Protein AF-A0A2E2Q985-F1 (afdb_monomer)

Foldseek 3Di:
DLCLLVLLQVVQCVVCVVVVVVCVVCVVLVVLLNCLSVLLSVLLCVQVVPDDDPVCCVVCVVVSVCSSCVLNVLLVVLVPPDLLVSLVVVLVVVVVVVVVVVVVVCVVPVVDDPCVCPPPVNCVVVVVVSVVVSVVSSVLSSCSNPDPGSSLSVLLVSL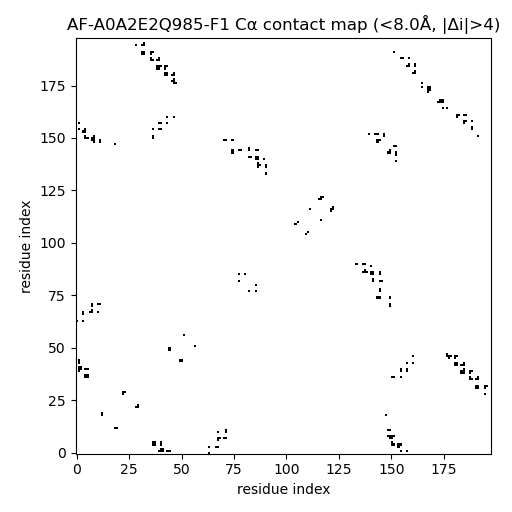VSLVVVVVCVVVVNDDPGDVVSNVSSVVSNVSNVVSVVD

Nearest PDB structures (foldseek):
  8fit-assembly2_C  TM=2.282E-01  e=4.587E+00  synthetic construct

Solvent-accessible surface area (backbone atoms only — not comparable to full-atom values): 10587 Å² total; per-residue (Å²): 112,45,67,38,28,60,52,26,44,62,68,40,45,87,80,37,62,66,61,47,51,52,39,67,75,37,54,69,51,39,50,50,44,52,51,21,48,52,41,20,21,51,18,45,29,59,37,67,66,58,76,90,42,72,64,56,47,74,76,38,45,66,60,45,50,51,49,29,50,48,48,48,52,53,42,59,75,35,66,97,48,60,41,65,62,47,16,66,58,46,51,60,53,53,50,51,51,50,51,50,55,50,49,56,48,40,74,76,63,53,87,64,60,67,69,60,64,72,25,70,66,42,48,52,53,49,49,54,54,46,54,54,47,50,54,51,50,35,53,50,44,27,45,29,54,71,37,95,51,52,20,57,50,54,44,48,55,52,46,55,59,42,54,50,53,52,50,36,54,74,74,67,49,92,70,96,63,47,63,68,26,38,52,39,27,51,50,19,43,53,50,39,55,52,57,73,73,111

Secondary structure (DSSP, 8-state):
-TTHHHHHHHHHGGG-HHHHHHHHH-HHHHHHHHHHHHHHHHHHHHHTT----HHHHHHHHHHHHHHHHHHHHHHHHTTTS-HHHHHHHHHHHHHHHHHHHHHHHHHHH--S-HHHHT-HHHHHHHHHHHHHHHHHHHHHHHHHHHSSSHHHHHHHHTHHHHHHHHHHHHTT------HHHHHHHHHHHHHHHHHTT-

Structure (mmCIF, N/CA/C/O backbone):
data_AF-A0A2E2Q985-F1
#
_entry.id   AF-A0A2E2Q985-F1
#
loop_
_atom_site.group_PDB
_atom_site.id
_atom_site.type_symbol
_atom_site.label_atom_id
_atom_site.label_alt_id
_atom_site.label_comp_id
_atom_site.label_asym_id
_atom_site.label_entity_id
_atom_site.label_seq_id
_atom_site.pdbx_PDB_ins_code
_atom_site.Cartn_x
_atom_site.Cartn_y
_atom_site.Cartn_z
_atom_site.occupancy
_atom_site.B_iso_or_equiv
_atom_site.auth_seq_id
_atom_site.auth_comp_id
_atom_site.auth_asym_id
_atom_site.auth_atom_id
_atom_site.pdbx_PDB_model_num
ATOM 1 N N . LEU A 1 1 ? -2.743 -8.946 2.252 1.00 72.69 1 LEU A N 1
ATOM 2 C CA . LEU A 1 1 ? -2.171 -10.301 2.435 1.00 72.69 1 LEU A CA 1
ATOM 3 C C . LEU A 1 1 ? -0.726 -10.268 1.968 1.00 72.69 1 LEU A C 1
ATOM 5 O O . LEU A 1 1 ? -0.505 -9.664 0.928 1.00 72.69 1 LEU A O 1
ATOM 9 N N . PRO A 1 2 ? 0.236 -10.851 2.700 1.00 77.25 2 PRO A N 1
ATOM 10 C CA . PRO A 1 2 ? 1.647 -10.769 2.318 1.00 77.25 2 PRO A CA 1
ATOM 11 C C . PRO A 1 2 ? 1.940 -11.270 0.897 1.00 77.25 2 PRO A C 1
ATOM 13 O O . PRO A 1 2 ? 2.713 -10.653 0.174 1.00 77.25 2 PRO A O 1
ATOM 16 N N . LEU A 1 3 ? 1.228 -12.308 0.444 1.00 77.06 3 LEU A N 1
ATOM 17 C CA . LEU A 1 3 ? 1.342 -12.821 -0.927 1.00 77.06 3 LEU A CA 1
ATOM 18 C C . LEU A 1 3 ? 0.917 -11.832 -2.021 1.00 77.06 3 LEU A C 1
ATOM 20 O O . LEU A 1 3 ? 1.378 -11.964 -3.152 1.00 77.06 3 LEU A O 1
ATOM 24 N N . ASN A 1 4 ? 0.078 -10.833 -1.717 1.00 82.88 4 ASN A N 1
ATOM 25 C CA . ASN A 1 4 ? -0.361 -9.867 -2.730 1.00 82.88 4 ASN A CA 1
ATOM 26 C C . ASN A 1 4 ? 0.823 -9.110 -3.330 1.00 82.88 4 ASN A C 1
ATOM 28 O O . ASN A 1 4 ? 0.757 -8.754 -4.495 1.00 82.88 4 ASN A O 1
ATOM 32 N N . VAL A 1 5 ? 1.904 -8.897 -2.570 1.00 86.56 5 VAL A N 1
ATOM 33 C CA . VAL A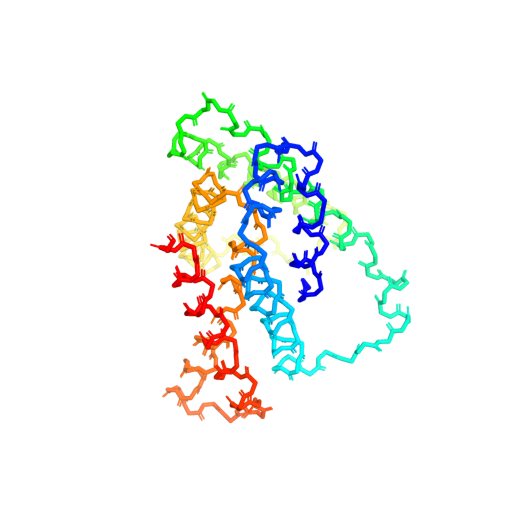 1 5 ? 3.106 -8.202 -3.054 1.00 86.56 5 VAL A CA 1
ATOM 34 C C . VAL A 1 5 ? 3.666 -8.885 -4.304 1.00 86.56 5 VAL A C 1
ATOM 36 O O . VAL A 1 5 ? 3.946 -8.219 -5.296 1.00 86.56 5 VAL A O 1
ATOM 39 N N . ILE A 1 6 ? 3.765 -10.217 -4.283 1.00 87.56 6 ILE A N 1
ATOM 40 C CA . ILE A 1 6 ? 4.304 -11.010 -5.396 1.00 87.56 6 ILE A CA 1
ATOM 41 C C . ILE A 1 6 ? 3.351 -10.952 -6.592 1.00 87.56 6 ILE A C 1
ATOM 43 O O . ILE A 1 6 ? 3.773 -10.703 -7.718 1.00 87.56 6 ILE A O 1
ATOM 47 N N . PHE A 1 7 ? 2.052 -11.134 -6.350 1.00 89.62 7 PHE A N 1
ATOM 48 C CA . PHE A 1 7 ? 1.060 -11.107 -7.422 1.00 89.62 7 PHE A CA 1
ATOM 49 C C . PHE A 1 7 ? 0.931 -9.726 -8.071 1.00 89.62 7 PHE A C 1
ATOM 51 O O . PHE A 1 7 ? 0.811 -9.652 -9.287 1.00 89.62 7 PHE A O 1
ATOM 58 N N . ILE A 1 8 ? 1.011 -8.641 -7.295 1.00 90.75 8 ILE A N 1
ATOM 59 C CA . ILE A 1 8 ? 1.033 -7.268 -7.820 1.00 90.75 8 ILE A CA 1
ATOM 60 C C . ILE A 1 8 ? 2.274 -7.058 -8.688 1.00 90.75 8 ILE A C 1
ATOM 62 O O . ILE A 1 8 ? 2.155 -6.492 -9.771 1.00 90.75 8 ILE A O 1
ATOM 66 N N . PHE A 1 9 ? 3.441 -7.537 -8.240 1.00 91.62 9 PHE A N 1
ATOM 67 C CA . PHE A 1 9 ? 4.693 -7.375 -8.979 1.00 91.62 9 PHE A CA 1
ATOM 68 C C . PHE A 1 9 ? 4.585 -7.988 -10.373 1.00 91.62 9 PHE A C 1
ATOM 70 O O . PHE A 1 9 ? 4.827 -7.296 -11.358 1.00 91.62 9 PHE A O 1
ATOM 77 N N . VAL A 1 10 ? 4.155 -9.252 -10.445 1.00 91.75 10 VAL A N 1
ATOM 78 C CA . VAL A 1 10 ? 3.998 -9.991 -11.705 1.00 91.75 10 VAL A CA 1
ATOM 79 C C . VAL A 1 10 ? 2.876 -9.405 -12.562 1.00 91.75 10 VAL A C 1
ATOM 81 O O . VAL A 1 10 ? 3.052 -9.250 -13.767 1.00 91.75 10 VAL A O 1
ATOM 84 N N . ALA A 1 11 ? 1.739 -9.043 -11.961 1.00 92.00 11 ALA A N 1
ATOM 85 C CA . ALA A 1 11 ? 0.597 -8.493 -12.689 1.00 92.00 11 ALA A CA 1
ATOM 86 C C . ALA A 1 11 ? 0.882 -7.121 -13.318 1.00 92.00 11 ALA A C 1
ATOM 88 O O . ALA A 1 11 ? 0.205 -6.753 -14.273 1.00 92.00 11 ALA A O 1
ATOM 89 N N . TRP A 1 12 ? 1.862 -6.369 -12.805 1.00 93.75 12 TRP A N 1
ATOM 90 C CA . TRP A 1 12 ? 2.261 -5.082 -13.373 1.00 93.75 12 TRP A CA 1
ATOM 91 C C . TRP A 1 12 ? 3.150 -5.210 -14.618 1.00 93.75 12 TRP A C 1
ATOM 93 O O . TRP A 1 12 ? 3.042 -4.378 -15.513 1.00 93.75 12 TRP A O 1
ATOM 103 N N . LEU A 1 13 ? 3.984 -6.254 -14.717 1.00 91.31 13 LEU A N 1
ATOM 104 C CA . LEU A 1 13 ? 4.987 -6.390 -15.788 1.00 91.31 13 LEU A CA 1
ATOM 105 C C . LEU A 1 13 ? 4.429 -6.238 -17.219 1.00 91.31 13 LEU A C 1
ATOM 107 O O . LEU A 1 13 ? 5.068 -5.561 -18.019 1.00 91.31 13 LEU A O 1
ATOM 111 N N . PRO A 1 14 ? 3.243 -6.778 -17.575 1.00 91.56 14 PRO A N 1
ATOM 112 C CA . PRO A 1 14 ? 2.691 -6.603 -18.921 1.00 91.56 14 PRO A CA 1
ATOM 113 C C . PRO A 1 14 ? 2.309 -5.155 -19.270 1.00 91.56 14 PRO A C 1
ATOM 115 O O . PRO A 1 14 ? 2.105 -4.846 -20.441 1.00 91.56 14 PRO A O 1
ATOM 118 N N . PHE A 1 15 ? 2.161 -4.277 -18.273 1.00 89.56 15 PHE A N 1
ATOM 119 C CA . PHE A 1 15 ? 1.708 -2.896 -18.460 1.00 89.56 15 PHE A CA 1
ATOM 120 C C . PHE A 1 15 ? 2.846 -1.883 -18.614 1.00 89.56 15 PHE A C 1
ATOM 122 O O . PHE A 1 15 ? 2.551 -0.736 -18.964 1.00 89.56 15 PHE A O 1
ATOM 129 N N . ASP A 1 16 ? 4.092 -2.300 -18.371 1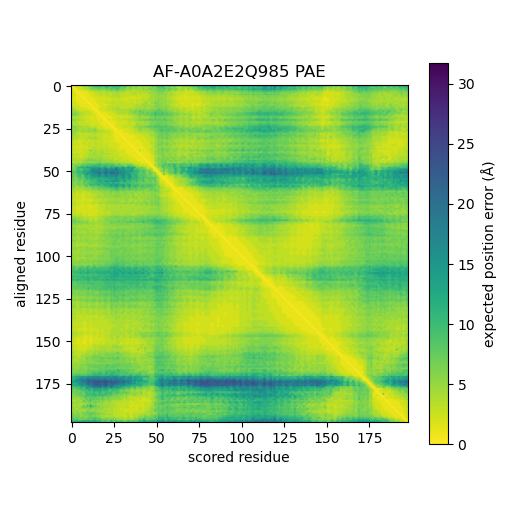.00 89.75 16 ASP A N 1
ATOM 130 C CA . ASP A 1 16 ? 5.299 -1.473 -18.460 1.00 89.75 16 ASP A CA 1
ATOM 131 C C . ASP A 1 16 ? 6.462 -2.265 -19.103 1.00 89.75 16 ASP A C 1
ATOM 133 O O . ASP A 1 16 ? 7.309 -2.834 -18.407 1.00 89.75 16 ASP A O 1
ATOM 137 N N . PRO A 1 17 ? 6.484 -2.371 -20.447 1.00 88.75 17 PRO A N 1
ATOM 138 C CA . PRO A 1 17 ? 7.515 -3.120 -21.168 1.00 88.75 17 PRO A CA 1
ATOM 139 C C . PRO A 1 17 ? 8.926 -2.550 -20.991 1.00 88.75 17 PRO A C 1
ATOM 141 O O . PRO A 1 17 ? 9.895 -3.311 -21.014 1.00 88.75 17 PRO A O 1
ATOM 144 N N . ASP A 1 18 ? 9.048 -1.238 -20.783 1.00 89.62 18 ASP A N 1
ATOM 145 C CA . ASP A 1 18 ? 10.336 -0.574 -20.575 1.00 89.62 18 ASP A CA 1
ATOM 146 C C . ASP A 1 18 ? 10.950 -1.008 -19.240 1.00 89.62 18 ASP A C 1
ATOM 148 O O . ASP A 1 18 ? 12.133 -1.358 -19.176 1.00 89.62 18 ASP A O 1
ATOM 152 N N . LEU A 1 19 ? 10.128 -1.106 -18.188 1.00 88.38 19 LEU A N 1
ATOM 153 C CA . LEU A 1 19 ? 10.538 -1.661 -16.898 1.00 88.38 19 LEU A CA 1
ATOM 154 C C . LEU A 1 19 ? 10.968 -3.132 -17.011 1.00 88.38 19 LEU A C 1
ATOM 156 O O . LEU A 1 19 ? 11.949 -3.541 -16.389 1.00 88.38 19 LEU A O 1
ATOM 160 N N . VAL A 1 20 ? 10.286 -3.932 -17.837 1.00 90.50 20 VAL A N 1
ATOM 161 C CA . VAL A 1 20 ? 10.714 -5.314 -18.121 1.00 90.50 20 VAL A CA 1
ATOM 162 C C . VAL A 1 20 ? 12.080 -5.327 -18.808 1.00 90.50 20 VAL A C 1
ATOM 164 O O . VAL A 1 20 ? 12.952 -6.101 -18.412 1.00 90.50 20 VAL A O 1
ATOM 167 N N . GLY A 1 21 ? 12.300 -4.448 -19.788 1.00 89.19 21 GLY A N 1
ATOM 168 C CA . GLY A 1 21 ? 13.599 -4.274 -20.439 1.00 89.19 21 GLY A CA 1
ATOM 169 C C . GLY A 1 21 ? 14.708 -3.918 -19.445 1.00 89.19 21 GLY A C 1
ATOM 170 O O . GLY A 1 21 ? 15.780 -4.524 -19.478 1.00 89.19 21 GLY A O 1
ATOM 171 N N . HIS A 1 22 ? 14.430 -3.010 -18.504 1.00 88.88 22 HIS A N 1
ATOM 172 C CA . HIS A 1 22 ? 15.352 -2.662 -17.421 1.00 88.88 22 HIS A CA 1
ATOM 173 C C . HIS A 1 22 ? 15.659 -3.866 -16.519 1.00 88.88 22 HIS A C 1
ATOM 175 O O . HIS A 1 22 ? 16.816 -4.104 -16.154 1.00 88.88 22 HIS A O 1
ATOM 181 N N . TYR A 1 23 ? 14.648 -4.648 -16.150 1.00 91.12 23 TYR A N 1
ATOM 182 C CA . TYR A 1 23 ? 14.863 -5.815 -15.303 1.00 91.12 23 TYR A CA 1
ATOM 183 C C . TYR A 1 23 ? 15.691 -6.904 -15.990 1.00 91.12 23 TYR A C 1
ATOM 185 O O . TYR A 1 23 ? 16.486 -7.581 -15.331 1.00 91.12 23 TYR A O 1
ATOM 193 N N . LEU A 1 24 ? 15.527 -7.067 -17.302 1.00 90.88 24 LEU A N 1
ATOM 194 C CA . LEU A 1 24 ? 16.298 -8.025 -18.091 1.00 90.88 24 LEU A CA 1
ATOM 195 C C . LEU A 1 24 ? 17.744 -7.567 -18.307 1.00 90.88 24 LEU A C 1
ATOM 197 O O . LEU A 1 24 ? 18.645 -8.403 -18.317 1.00 90.88 24 LEU A O 1
ATOM 201 N N . SER A 1 25 ? 17.983 -6.260 -18.444 1.00 93.00 25 SER A N 1
ATOM 202 C CA . SER A 1 25 ? 19.332 -5.707 -18.607 1.00 93.00 25 SER A CA 1
ATOM 203 C C . SER A 1 25 ? 20.136 -5.673 -17.304 1.00 93.00 25 SER A C 1
ATOM 205 O O . SER A 1 25 ? 21.362 -5.760 -17.345 1.00 93.00 25 SER A O 1
ATOM 207 N N . ASN A 1 26 ? 19.464 -5.626 -16.147 1.00 90.75 26 ASN A N 1
ATOM 208 C CA . ASN A 1 26 ? 20.087 -5.602 -14.819 1.00 90.75 26 ASN A CA 1
ATOM 209 C C . ASN A 1 26 ? 19.667 -6.814 -13.962 1.00 90.75 26 ASN A C 1
ATOM 211 O O . ASN A 1 26 ? 19.012 -6.663 -12.926 1.00 90.75 26 ASN A O 1
ATOM 215 N N . PRO A 1 27 ? 20.057 -8.046 -14.341 1.00 89.62 27 PRO A N 1
ATOM 216 C CA . PRO A 1 27 ? 19.552 -9.268 -13.713 1.00 89.62 27 PRO A CA 1
ATOM 217 C C . PRO A 1 27 ? 19.908 -9.384 -12.223 1.00 89.62 27 PRO A C 1
ATOM 219 O O . PRO A 1 27 ? 19.141 -9.956 -11.443 1.00 89.62 27 PRO A O 1
ATOM 222 N N . TRP A 1 28 ? 21.044 -8.822 -11.798 1.00 89.94 28 TRP A N 1
ATOM 223 C CA . TRP A 1 28 ? 21.464 -8.828 -10.394 1.00 89.94 28 TRP A CA 1
ATOM 224 C C . TRP A 1 28 ? 20.525 -7.979 -9.519 1.00 89.94 28 TRP A C 1
ATOM 226 O O . TRP A 1 28 ? 20.100 -8.425 -8.451 1.00 89.94 28 TRP A O 1
ATOM 236 N N . GLN A 1 29 ? 20.142 -6.796 -10.006 1.00 87.50 29 GLN A N 1
ATOM 237 C CA . GLN A 1 29 ? 19.247 -5.863 -9.326 1.00 87.50 29 GLN A CA 1
ATOM 238 C C . GLN A 1 29 ? 17.839 -6.451 -9.250 1.00 87.50 29 GLN A C 1
ATOM 240 O O . GLN A 1 29 ? 17.238 -6.492 -8.178 1.00 87.50 29 GLN A O 1
ATOM 245 N N . THR A 1 30 ? 17.357 -7.013 -10.360 1.00 88.69 30 THR A N 1
ATOM 246 C CA . THR A 1 30 ? 16.067 -7.711 -10.441 1.00 88.69 30 THR A CA 1
ATOM 247 C C . THR A 1 30 ? 15.992 -8.871 -9.460 1.00 88.69 30 THR A C 1
ATOM 249 O O . THR A 1 30 ? 15.014 -8.998 -8.722 1.00 88.69 30 THR A O 1
ATOM 252 N N . THR A 1 31 ? 17.039 -9.697 -9.393 1.00 90.31 31 THR A N 1
ATOM 253 C CA . THR A 1 31 ? 17.104 -10.810 -8.437 1.00 90.31 31 THR A CA 1
ATOM 254 C C . THR A 1 31 ? 17.043 -10.287 -7.003 1.00 90.31 31 THR A C 1
ATOM 256 O O . THR A 1 31 ? 16.278 -10.807 -6.190 1.00 90.31 31 THR A O 1
ATOM 259 N N . GLY A 1 32 ? 17.775 -9.210 -6.702 1.00 89.94 32 GLY A N 1
ATOM 260 C CA . GLY A 1 32 ? 17.703 -8.523 -5.414 1.00 89.94 32 GLY A CA 1
ATOM 261 C C . GLY A 1 32 ? 16.291 -8.038 -5.075 1.00 89.94 32 GLY A C 1
ATOM 262 O O . GLY A 1 32 ? 15.812 -8.280 -3.967 1.00 89.94 32 GLY A O 1
ATOM 263 N N . ILE A 1 33 ? 15.601 -7.396 -6.023 1.00 89.75 33 ILE A N 1
ATOM 264 C CA . ILE A 1 33 ? 14.238 -6.875 -5.844 1.00 89.75 33 ILE A CA 1
ATOM 265 C C . ILE A 1 33 ? 13.267 -8.022 -5.571 1.00 89.75 33 ILE A C 1
ATOM 267 O O . ILE A 1 33 ? 12.508 -7.970 -4.604 1.00 89.75 33 ILE A O 1
ATOM 271 N N . VAL A 1 34 ? 13.313 -9.092 -6.367 1.00 90.38 34 VAL A N 1
ATOM 272 C CA . VAL A 1 34 ? 12.448 -10.264 -6.179 1.00 90.38 34 VAL A CA 1
ATOM 273 C C . VAL A 1 34 ? 12.708 -10.920 -4.820 1.00 90.38 34 VAL A C 1
ATOM 275 O O . VAL A 1 34 ? 11.754 -11.233 -4.104 1.00 90.38 34 VAL A O 1
ATOM 278 N N . MET A 1 35 ? 13.972 -11.073 -4.411 1.00 90.31 35 MET A N 1
ATOM 279 C CA . MET A 1 35 ? 14.328 -11.584 -3.080 1.00 90.31 35 MET A CA 1
ATOM 280 C C . MET A 1 35 ? 13.835 -10.671 -1.951 1.00 90.31 35 MET A C 1
ATOM 282 O O . MET A 1 35 ? 13.307 -11.163 -0.957 1.00 90.31 35 MET A O 1
ATOM 286 N N . ALA A 1 36 ? 13.945 -9.350 -2.097 1.00 90.19 36 ALA A N 1
ATOM 287 C CA . ALA A 1 36 ? 13.445 -8.398 -1.110 1.00 90.19 36 ALA A CA 1
ATOM 288 C C . ALA A 1 36 ? 11.910 -8.440 -1.000 1.00 90.19 36 ALA A C 1
ATOM 290 O O . ALA A 1 36 ? 11.369 -8.459 0.104 1.00 90.19 36 ALA A O 1
ATOM 291 N N . LEU A 1 37 ? 11.187 -8.517 -2.121 1.00 88.81 37 LEU A N 1
ATOM 292 C CA . LEU A 1 37 ? 9.721 -8.592 -2.133 1.00 88.81 37 LEU A CA 1
ATOM 293 C C . LEU A 1 37 ? 9.207 -9.908 -1.537 1.00 88.81 37 LEU A C 1
ATOM 295 O O . LEU A 1 37 ? 8.308 -9.904 -0.693 1.00 88.81 37 LEU A O 1
ATOM 299 N N . THR A 1 38 ? 9.792 -11.035 -1.944 1.00 88.31 38 THR A N 1
ATOM 300 C CA . THR A 1 38 ? 9.453 -12.362 -1.406 1.00 88.31 38 THR A CA 1
ATOM 301 C C . THR A 1 38 ? 9.837 -12.487 0.065 1.00 88.31 38 THR A C 1
ATOM 303 O O . THR A 1 38 ? 9.033 -12.961 0.867 1.00 88.31 38 THR A O 1
ATOM 306 N N . GLY A 1 39 ? 11.009 -11.980 0.450 1.00 86.94 39 GLY A N 1
ATOM 307 C CA . GLY A 1 39 ? 11.465 -11.911 1.834 1.00 86.94 39 GLY A CA 1
ATOM 308 C C . GLY A 1 39 ? 10.560 -11.044 2.711 1.00 86.94 39 GLY A C 1
ATOM 309 O O . GLY A 1 39 ? 10.227 -11.448 3.829 1.00 86.94 39 GLY A O 1
ATOM 310 N N . ALA A 1 40 ? 10.086 -9.901 2.201 1.00 85.94 40 ALA A N 1
ATOM 311 C CA . ALA A 1 40 ? 9.120 -9.046 2.890 1.00 85.94 40 ALA A CA 1
ATOM 312 C C . ALA A 1 40 ? 7.777 -9.763 3.079 1.00 85.94 40 ALA A C 1
ATOM 314 O O . ALA A 1 40 ? 7.229 -9.756 4.182 1.00 85.94 40 ALA A O 1
ATOM 315 N N . ALA A 1 41 ? 7.271 -10.425 2.034 1.00 85.00 41 ALA A N 1
ATOM 316 C CA . ALA A 1 41 ? 6.037 -11.204 2.092 1.00 85.00 41 ALA A CA 1
ATOM 317 C C . ALA A 1 41 ? 6.142 -12.367 3.095 1.00 85.00 41 ALA A C 1
ATOM 319 O O . ALA A 1 41 ? 5.270 -12.539 3.949 1.00 85.00 41 ALA A O 1
ATOM 320 N N . PHE A 1 42 ? 7.230 -13.136 3.044 1.00 86.38 42 PHE A N 1
ATOM 321 C CA . PHE A 1 42 ? 7.477 -14.245 3.962 1.00 86.38 42 PHE A CA 1
ATOM 322 C C . PHE A 1 42 ? 7.599 -13.761 5.409 1.00 86.38 42 PHE A C 1
ATOM 324 O O . PHE A 1 42 ? 6.887 -14.239 6.293 1.00 86.38 42 PHE A O 1
ATOM 331 N N . SER A 1 43 ? 8.439 -12.753 5.650 1.00 84.19 43 SER A N 1
ATOM 332 C CA . SER A 1 43 ? 8.647 -12.183 6.983 1.00 84.19 43 SER A CA 1
ATOM 333 C C . SER A 1 43 ? 7.348 -11.616 7.554 1.00 84.19 43 SER A C 1
ATOM 335 O O . SER A 1 43 ? 7.030 -11.856 8.717 1.00 84.19 43 SER A O 1
ATOM 337 N N . ALA A 1 44 ? 6.540 -10.934 6.738 1.00 81.44 44 ALA A N 1
ATOM 338 C CA . ALA A 1 44 ? 5.239 -10.423 7.157 1.00 81.44 44 ALA A CA 1
ATOM 339 C C . ALA A 1 44 ? 4.232 -11.543 7.470 1.00 81.44 44 ALA A C 1
ATOM 341 O O . ALA A 1 44 ? 3.428 -11.391 8.392 1.00 81.44 44 ALA A O 1
ATOM 342 N N . ALA A 1 45 ? 4.266 -12.665 6.745 1.00 81.44 45 ALA A N 1
ATOM 343 C CA . ALA A 1 45 ? 3.420 -13.822 7.033 1.00 81.44 45 ALA A CA 1
ATOM 344 C C . ALA A 1 45 ? 3.804 -14.502 8.356 1.00 81.44 45 ALA A C 1
ATOM 346 O O . ALA A 1 45 ? 2.931 -14.759 9.186 1.00 81.44 45 ALA A O 1
ATOM 347 N N . VAL A 1 46 ? 5.104 -14.709 8.593 1.00 82.50 46 VAL A N 1
ATOM 348 C CA . VAL A 1 46 ? 5.623 -15.278 9.848 1.00 82.50 46 VAL A CA 1
ATOM 349 C C . VAL A 1 46 ? 5.338 -14.352 11.031 1.00 82.50 46 VAL A C 1
ATOM 351 O O . VAL A 1 46 ? 4.934 -14.818 12.096 1.00 82.50 46 VAL A O 1
ATOM 354 N N . LEU A 1 47 ? 5.499 -13.037 10.850 1.00 73.12 47 LEU A N 1
ATOM 355 C CA . LEU A 1 47 ? 5.231 -12.036 11.885 1.00 73.12 47 LEU A CA 1
ATOM 356 C C . LEU A 1 47 ? 3.781 -12.093 12.371 1.00 73.12 47 LEU A C 1
ATOM 358 O O . LEU A 1 47 ? 3.526 -12.035 13.571 1.00 73.12 47 LEU A O 1
ATOM 362 N N . LYS A 1 48 ? 2.843 -12.240 11.431 1.00 68.00 48 LYS A N 1
ATOM 363 C CA . LYS A 1 48 ? 1.403 -12.303 11.702 1.00 68.00 48 LYS A CA 1
ATOM 364 C C . LYS A 1 48 ? 0.910 -13.703 12.066 1.00 68.00 48 LYS A C 1
ATOM 366 O O . LYS A 1 48 ? -0.290 -13.864 12.265 1.00 68.00 48 LYS A O 1
ATOM 371 N N . LYS A 1 49 ? 1.808 -14.698 12.135 1.00 70.62 49 LYS A N 1
ATOM 372 C CA . LYS A 1 49 ? 1.471 -16.120 12.322 1.00 70.62 49 LYS A CA 1
ATOM 373 C C . LYS A 1 49 ? 0.362 -16.569 11.363 1.00 70.62 49 LYS A C 1
ATOM 375 O O . LYS A 1 49 ? -0.544 -17.301 11.744 1.00 70.62 49 LYS A O 1
ATOM 380 N N . CYS A 1 50 ? 0.399 -16.078 10.124 1.00 65.75 50 CYS A N 1
ATOM 381 C CA . CYS A 1 50 ? -0.570 -16.486 9.120 1.00 65.75 50 CYS A CA 1
ATOM 382 C C . CYS A 1 50 ? -0.261 -17.927 8.713 1.00 65.75 50 CYS A C 1
ATOM 384 O O . CYS A 1 50 ? 0.742 -18.175 8.045 1.00 65.75 50 CYS A O 1
ATOM 386 N N . GLU A 1 51 ? -1.118 -18.867 9.104 1.00 61.12 51 GLU A N 1
ATOM 387 C CA . GLU A 1 51 ? -1.055 -20.227 8.583 1.00 61.12 51 GLU A CA 1
ATOM 388 C C . GLU A 1 51 ? -1.478 -20.213 7.112 1.00 61.12 51 GLU A C 1
ATOM 390 O O . GLU A 1 51 ? -2.601 -19.840 6.760 1.00 61.12 51 GLU A O 1
ATOM 395 N N . PHE A 1 52 ? -0.554 -20.591 6.231 1.00 64.25 52 PHE A N 1
ATOM 396 C CA . PHE A 1 52 ? -0.865 -20.813 4.827 1.00 64.25 52 PHE A CA 1
ATOM 397 C C . PHE A 1 52 ? -1.587 -22.150 4.687 1.00 64.25 52 PHE A C 1
ATOM 399 O O . PHE A 1 52 ? -0.965 -23.190 4.500 1.00 64.25 52 PHE A O 1
ATOM 406 N N . SER A 1 53 ? -2.914 -22.108 4.786 1.00 72.94 53 SER A N 1
ATOM 407 C CA . SER A 1 53 ? -3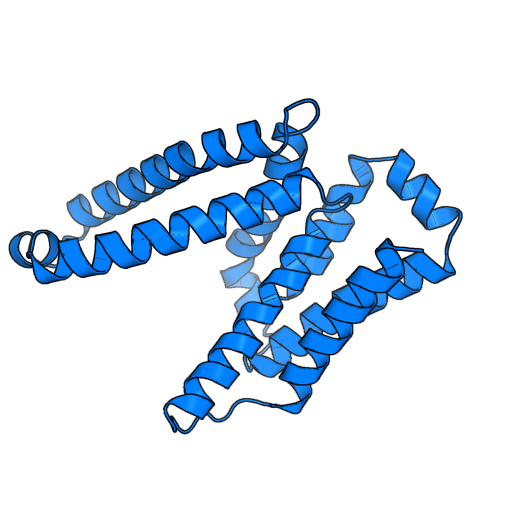.779 -23.227 4.419 1.00 72.94 53 SER A CA 1
ATOM 408 C C . SER A 1 53 ? -4.368 -23.011 3.025 1.00 72.94 53 SER A C 1
ATOM 410 O O . SER A 1 53 ? -4.743 -21.892 2.656 1.00 72.94 53 SER A O 1
ATOM 412 N N . TRP A 1 54 ? -4.502 -24.094 2.259 1.00 75.19 54 TRP A N 1
ATOM 413 C CA . TRP A 1 54 ? -5.238 -24.097 0.992 1.00 75.19 54 TRP A CA 1
ATOM 414 C C . TRP A 1 54 ? -6.692 -23.649 1.162 1.00 75.19 54 TRP A C 1
ATOM 416 O O . TRP A 1 54 ? -7.234 -22.986 0.277 1.00 75.19 54 TRP A O 1
ATOM 426 N N . ASP A 1 55 ? -7.292 -23.904 2.325 1.00 75.25 55 ASP A N 1
ATOM 427 C CA . ASP A 1 55 ? -8.632 -23.417 2.642 1.00 75.25 55 ASP A CA 1
ATOM 428 C C . ASP A 1 55 ? -8.654 -21.893 2.778 1.00 75.25 55 ASP A C 1
ATOM 430 O O . ASP A 1 55 ? -9.537 -21.230 2.236 1.00 75.25 55 ASP A O 1
ATOM 434 N N . ALA A 1 56 ? -7.638 -21.300 3.412 1.00 68.69 56 ALA A N 1
ATOM 435 C CA . ALA A 1 56 ? -7.531 -19.847 3.530 1.00 68.69 56 ALA A CA 1
ATOM 436 C C . ALA A 1 56 ? -7.407 -19.169 2.154 1.00 68.69 56 ALA A C 1
ATOM 438 O O . ALA A 1 56 ? -7.979 -18.100 1.938 1.00 68.69 56 ALA A O 1
ATOM 439 N N . ILE A 1 57 ? -6.723 -19.804 1.196 1.00 72.69 57 ILE A N 1
ATOM 440 C CA . ILE A 1 57 ? -6.669 -19.333 -0.196 1.00 72.69 57 ILE A CA 1
ATOM 441 C C . ILE A 1 57 ? -8.037 -19.507 -0.868 1.00 72.69 57 ILE A C 1
ATOM 443 O O . ILE A 1 57 ? -8.536 -18.562 -1.473 1.00 72.69 57 ILE A O 1
ATOM 447 N N . LYS A 1 58 ? -8.694 -20.662 -0.715 1.00 78.31 58 LYS A N 1
ATOM 448 C CA . LYS A 1 58 ? -10.019 -20.937 -1.298 1.00 78.31 58 LYS A CA 1
ATOM 449 C C . LYS A 1 58 ? -11.111 -19.982 -0.805 1.00 78.31 58 LYS A C 1
ATOM 451 O O . LYS A 1 58 ? -12.012 -19.655 -1.571 1.00 78.31 58 LYS A O 1
ATOM 456 N N . TYR A 1 59 ? -11.033 -19.504 0.434 1.00 76.38 59 TYR A N 1
ATOM 457 C CA . TYR A 1 59 ? -11.974 -18.512 0.967 1.00 76.38 59 TYR A CA 1
ATOM 458 C C . TYR A 1 59 ? -11.499 -17.061 0.781 1.00 76.38 59 TYR A C 1
ATOM 460 O O . TYR A 1 59 ? -12.315 -16.143 0.760 1.00 76.38 59 TYR A O 1
ATOM 468 N N . GLY A 1 60 ? -10.192 -16.839 0.620 1.00 77.25 60 GLY A N 1
ATOM 469 C CA . GLY A 1 60 ? -9.574 -15.514 0.532 1.00 77.25 60 GLY A CA 1
ATOM 470 C C . GLY A 1 60 ? -9.190 -15.050 -0.876 1.00 77.25 60 GLY A C 1
ATOM 471 O O . GLY A 1 60 ? -8.780 -13.897 -1.027 1.00 77.25 60 GLY A O 1
ATOM 472 N N . TRP A 1 61 ? -9.306 -15.895 -1.909 1.00 82.50 61 TRP A N 1
ATOM 473 C CA . TRP A 1 61 ? -8.812 -15.584 -3.259 1.00 82.50 61 TRP A CA 1
ATOM 474 C C . TRP A 1 61 ? -9.443 -14.318 -3.841 1.00 82.50 61 TRP A C 1
ATOM 476 O O . TRP A 1 61 ? -8.741 -13.537 -4.475 1.00 82.50 61 TRP A O 1
ATOM 486 N N . PHE A 1 62 ? -10.726 -14.056 -3.571 1.00 87.12 62 PHE A N 1
ATOM 487 C CA . PHE A 1 62 ? -11.392 -12.841 -4.044 1.00 87.12 62 PHE A CA 1
ATOM 488 C C . PHE A 1 62 ? -10.732 -11.574 -3.483 1.00 87.12 62 PHE A C 1
ATOM 490 O O . PHE A 1 62 ? -10.533 -10.605 -4.207 1.00 87.12 62 PHE A O 1
ATOM 497 N N . ILE A 1 63 ? -10.316 -11.596 -2.213 1.00 84.75 63 ILE A N 1
ATOM 498 C CA . ILE A 1 63 ? -9.616 -10.474 -1.568 1.00 84.75 63 ILE A CA 1
ATOM 499 C C . ILE A 1 63 ? -8.213 -10.304 -2.162 1.00 84.75 63 ILE A C 1
ATOM 501 O O . ILE A 1 63 ? -7.746 -9.179 -2.343 1.00 84.75 63 ILE A O 1
ATOM 505 N N . ILE A 1 64 ? -7.535 -11.413 -2.479 1.00 84.88 64 ILE A N 1
ATOM 506 C CA . ILE A 1 64 ? -6.234 -11.389 -3.161 1.00 84.88 64 ILE A CA 1
ATOM 507 C C . ILE A 1 64 ? -6.391 -10.736 -4.533 1.00 84.88 64 ILE A C 1
ATOM 509 O O . ILE A 1 64 ? -5.718 -9.745 -4.805 1.00 84.88 64 ILE A O 1
ATOM 513 N N . VAL A 1 65 ? -7.317 -11.234 -5.355 1.00 88.88 65 VAL A N 1
ATOM 514 C CA . VAL A 1 65 ? -7.576 -10.727 -6.709 1.00 88.88 65 VAL A CA 1
ATOM 515 C C . VAL A 1 65 ? -7.996 -9.263 -6.678 1.00 88.88 65 VAL A C 1
ATOM 517 O O . VAL A 1 65 ? -7.414 -8.462 -7.401 1.00 88.88 65 VAL A O 1
ATOM 520 N N . ALA A 1 66 ? -8.934 -8.882 -5.809 1.00 88.38 66 ALA A N 1
ATOM 521 C CA . ALA A 1 66 ? -9.363 -7.494 -5.663 1.00 88.38 66 ALA A CA 1
ATOM 522 C C . ALA A 1 66 ? -8.209 -6.577 -5.231 1.00 88.38 66 ALA A C 1
ATOM 524 O O . ALA A 1 66 ? -8.092 -5.464 -5.733 1.00 88.38 66 ALA A O 1
ATOM 525 N N . GLY A 1 67 ? -7.326 -7.045 -4.342 1.00 87.50 67 GLY A N 1
ATOM 526 C CA . GLY A 1 67 ? -6.135 -6.297 -3.944 1.00 87.50 67 GLY A CA 1
ATOM 527 C C . GLY A 1 67 ? -5.131 -6.129 -5.087 1.00 87.50 67 GLY A C 1
ATOM 528 O O . GLY A 1 67 ? -4.628 -5.031 -5.297 1.00 87.50 67 GLY A O 1
ATOM 529 N N . VAL A 1 68 ? -4.868 -7.197 -5.846 1.00 90.12 68 VAL A N 1
ATOM 530 C CA . VAL A 1 68 ? -3.942 -7.173 -6.989 1.00 90.12 68 VAL A CA 1
ATOM 531 C C . VAL A 1 68 ? -4.473 -6.270 -8.099 1.00 90.12 68 VAL A C 1
ATOM 533 O O . VAL A 1 68 ? -3.790 -5.334 -8.514 1.00 90.12 68 VAL A O 1
ATOM 536 N N . ALA A 1 69 ? -5.711 -6.513 -8.534 1.00 91.19 69 ALA A N 1
ATOM 537 C CA . ALA A 1 69 ? -6.378 -5.711 -9.550 1.00 91.19 69 ALA A CA 1
ATOM 538 C C . ALA A 1 69 ? -6.498 -4.254 -9.099 1.00 91.19 69 ALA A C 1
ATOM 540 O O . ALA A 1 69 ? -6.184 -3.355 -9.870 1.00 91.19 69 ALA A O 1
ATOM 541 N N . GLY A 1 70 ? -6.869 -4.016 -7.838 1.00 89.44 70 GLY A N 1
ATOM 542 C CA . GLY A 1 70 ? -6.964 -2.681 -7.260 1.00 89.44 70 GLY A CA 1
ATOM 543 C C . GLY A 1 70 ? -5.654 -1.907 -7.370 1.00 89.44 70 GLY A C 1
ATOM 544 O O . GLY A 1 70 ? -5.657 -0.799 -7.891 1.00 89.44 70 GLY A O 1
ATOM 545 N N . SER A 1 71 ? -4.525 -2.487 -6.955 1.00 90.06 71 SER A N 1
ATOM 546 C CA . SER A 1 71 ? -3.221 -1.812 -7.027 1.00 90.06 71 SER A CA 1
ATOM 547 C C . SER A 1 71 ? -2.748 -1.555 -8.462 1.00 90.06 71 SER A C 1
ATOM 549 O O . SER A 1 71 ? -2.221 -0.479 -8.741 1.00 90.06 71 SER A O 1
ATOM 551 N N . VAL A 1 72 ? -2.949 -2.511 -9.375 1.00 92.69 72 VAL A N 1
ATOM 552 C CA . VAL A 1 72 ? -2.556 -2.376 -10.790 1.00 92.69 72 VAL A CA 1
ATOM 553 C C . VAL A 1 72 ? -3.423 -1.342 -11.510 1.00 92.69 72 VAL A C 1
ATOM 555 O O . VAL A 1 72 ? -2.893 -0.437 -12.154 1.00 92.69 72 VAL A O 1
ATOM 558 N N . LEU A 1 73 ? -4.748 -1.432 -11.367 1.00 92.56 73 LEU A N 1
ATOM 559 C CA . LEU A 1 73 ? -5.690 -0.490 -11.974 1.00 92.56 73 LEU A CA 1
ATOM 560 C C . LEU A 1 73 ? -5.501 0.918 -11.417 1.00 92.56 73 LEU A C 1
ATOM 562 O O . LEU A 1 73 ? -5.540 1.876 -12.183 1.00 92.56 73 LEU A O 1
ATOM 566 N N . LEU A 1 74 ? -5.242 1.043 -10.112 1.00 92.06 74 LEU A N 1
ATOM 567 C CA . LEU A 1 74 ? -4.963 2.328 -9.482 1.00 92.06 74 LEU A CA 1
ATOM 568 C C . LEU A 1 74 ? -3.726 2.987 -10.094 1.00 92.06 74 LEU A C 1
ATOM 570 O O . LEU A 1 74 ? -3.813 4.119 -10.555 1.00 92.06 74 LEU A O 1
ATOM 574 N N . LYS A 1 75 ? -2.599 2.264 -10.162 1.00 92.88 75 LYS A N 1
ATOM 575 C CA . LYS A 1 75 ? -1.370 2.755 -10.802 1.00 92.88 75 LYS A CA 1
ATOM 576 C C . LYS A 1 75 ? -1.633 3.157 -12.253 1.00 92.88 75 LYS A C 1
ATOM 578 O O . LYS A 1 75 ? -1.211 4.231 -12.676 1.00 92.88 75 LYS A O 1
ATOM 583 N N . LYS A 1 76 ? -2.356 2.325 -13.010 1.00 92.12 76 LYS A N 1
ATOM 584 C CA . LYS A 1 76 ? -2.650 2.592 -14.423 1.00 92.12 76 LYS A CA 1
ATOM 585 C C . LYS A 1 76 ? -3.523 3.833 -14.615 1.00 92.12 76 LYS A C 1
ATOM 587 O O . LYS A 1 76 ? -3.250 4.615 -15.518 1.00 92.12 76 LYS A O 1
ATOM 592 N N . ALA A 1 77 ? -4.519 4.038 -13.755 1.00 90.69 77 ALA A N 1
ATOM 593 C CA . ALA A 1 77 ? -5.397 5.207 -13.790 1.00 90.69 77 ALA A CA 1
ATOM 594 C C . ALA A 1 77 ? -4.661 6.531 -13.512 1.00 90.69 77 ALA A C 1
ATOM 596 O O . ALA A 1 77 ? -5.191 7.593 -13.817 1.00 90.69 77 ALA A O 1
ATOM 597 N N . MET A 1 78 ? -3.453 6.472 -12.944 1.00 91.75 78 MET A N 1
ATOM 598 C CA . MET A 1 78 ? -2.638 7.641 -12.592 1.00 91.75 78 MET A CA 1
ATOM 599 C C . MET A 1 78 ? -1.581 7.984 -13.644 1.00 91.75 78 MET A C 1
ATOM 601 O O . MET A 1 78 ? -0.892 8.992 -13.508 1.00 91.75 78 MET A O 1
ATOM 605 N N . VAL A 1 79 ? -1.426 7.167 -14.690 1.00 88.38 79 VAL A N 1
ATOM 606 C CA . VAL A 1 79 ? -0.435 7.414 -15.746 1.00 88.38 79 VAL A CA 1
ATOM 607 C C . VAL A 1 79 ? -0.771 8.717 -16.473 1.00 88.38 79 VAL A C 1
ATOM 609 O O . VAL A 1 79 ? -1.870 8.878 -16.994 1.00 88.38 79 VAL A O 1
ATOM 612 N N . GLY A 1 80 ? 0.194 9.640 -16.519 1.00 87.12 80 GLY A N 1
ATOM 613 C CA . GLY A 1 80 ? 0.038 10.947 -17.165 1.00 87.12 80 GLY A CA 1
ATOM 614 C C . GLY A 1 80 ? -0.682 12.005 -16.320 1.00 87.12 80 GLY A C 1
ATOM 615 O O . GLY A 1 80 ? -0.914 13.104 -16.814 1.00 87.12 80 GLY A O 1
ATOM 616 N N . ILE A 1 81 ? -1.017 11.702 -15.063 1.00 91.75 81 ILE A N 1
ATOM 617 C CA . ILE A 1 81 ? -1.600 12.652 -14.109 1.00 91.75 81 ILE A CA 1
ATOM 618 C C . ILE A 1 81 ? -0.531 13.034 -13.083 1.00 91.75 81 ILE A C 1
ATOM 620 O O . ILE A 1 81 ? 0.283 12.196 -12.690 1.00 91.75 81 ILE A O 1
ATOM 624 N N . ASP A 1 82 ? -0.541 14.287 -12.622 1.00 93.50 82 ASP A N 1
ATOM 625 C CA . ASP A 1 82 ? 0.301 14.698 -11.498 1.00 93.50 82 ASP A CA 1
ATOM 626 C C . ASP A 1 82 ? 0.052 13.788 -10.267 1.00 93.50 82 ASP A C 1
ATOM 628 O O . ASP A 1 82 ? -1.102 13.620 -9.849 1.00 93.50 82 ASP A O 1
ATOM 632 N N . PRO A 1 83 ? 1.102 13.194 -9.660 1.00 91.69 83 PRO A N 1
ATOM 633 C CA . PRO A 1 83 ? 0.953 12.253 -8.551 1.00 91.69 83 PRO A CA 1
ATOM 634 C C . PRO A 1 83 ? 0.189 12.807 -7.345 1.00 91.69 83 PRO A C 1
ATOM 636 O O . PRO A 1 83 ? -0.565 12.075 -6.698 1.00 91.69 83 PRO A O 1
ATOM 639 N N . MET A 1 84 ? 0.368 14.093 -7.027 1.00 92.81 84 MET A N 1
ATOM 640 C CA . MET A 1 84 ? -0.323 14.722 -5.903 1.00 92.81 84 MET A CA 1
ATOM 641 C C . MET A 1 84 ? -1.798 14.950 -6.235 1.00 92.81 84 MET A C 1
ATOM 643 O O . MET A 1 84 ? -2.671 14.620 -5.429 1.00 92.81 84 MET A O 1
ATOM 647 N N . GLN A 1 85 ? -2.098 15.438 -7.440 1.00 92.56 85 GLN A N 1
ATOM 648 C CA . GLN A 1 85 ? -3.469 15.601 -7.918 1.00 92.56 85 GLN A CA 1
ATOM 649 C C . GLN A 1 85 ? -4.232 14.269 -7.931 1.00 92.56 85 GLN A C 1
ATOM 651 O O . GLN A 1 85 ? -5.385 14.213 -7.489 1.00 92.56 85 GLN A O 1
ATOM 656 N N . ALA A 1 86 ? -3.591 13.188 -8.383 1.00 90.12 86 ALA A N 1
ATOM 657 C CA . ALA A 1 86 ? -4.160 11.846 -8.366 1.00 90.12 86 ALA A CA 1
ATOM 658 C C . ALA A 1 86 ? -4.489 11.382 -6.937 1.00 90.12 86 ALA A C 1
ATOM 660 O O . ALA A 1 86 ? -5.596 10.904 -6.677 1.00 90.12 86 ALA A O 1
ATOM 661 N N . ALA A 1 87 ? -3.561 11.576 -5.995 1.00 91.00 87 ALA A N 1
ATOM 662 C CA . ALA A 1 87 ? -3.751 11.205 -4.597 1.00 91.00 87 ALA A CA 1
ATOM 663 C C . ALA A 1 87 ? -4.896 11.981 -3.932 1.00 91.00 87 ALA A C 1
ATOM 665 O O . ALA A 1 87 ? -5.764 11.378 -3.301 1.00 91.00 87 ALA A O 1
ATOM 666 N N . ILE A 1 88 ? -4.948 13.301 -4.124 1.00 92.25 88 ILE A N 1
ATOM 667 C CA . ILE A 1 88 ? -5.992 14.158 -3.544 1.00 92.25 88 ILE A CA 1
ATOM 668 C C . ILE A 1 88 ? -7.368 13.846 -4.145 1.00 92.25 88 ILE A C 1
ATOM 670 O O . ILE A 1 88 ? -8.365 13.901 -3.430 1.00 92.25 88 ILE A O 1
ATOM 674 N N . SER A 1 89 ? -7.434 13.481 -5.428 1.00 91.12 89 SER A N 1
ATOM 675 C CA . SER A 1 89 ? -8.697 13.141 -6.103 1.00 91.12 89 SER A CA 1
ATOM 676 C C . SER A 1 89 ? -9.227 11.762 -5.702 1.00 91.12 89 SER A C 1
ATOM 678 O O . SER A 1 89 ? -10.436 11.562 -5.598 1.00 91.12 89 SER A O 1
ATOM 680 N N . PHE A 1 90 ? -8.334 10.804 -5.443 1.00 91.12 90 PHE A N 1
ATOM 681 C CA . PHE A 1 90 ? -8.709 9.433 -5.102 1.00 91.12 90 PHE A CA 1
ATOM 682 C C . PHE A 1 90 ? -9.339 9.311 -3.707 1.00 91.12 90 PHE A C 1
ATOM 684 O O . PHE A 1 90 ? -10.353 8.632 -3.537 1.00 91.12 90 PHE A O 1
ATOM 691 N N . VAL A 1 91 ? -8.765 9.986 -2.708 1.00 91.81 91 VAL A N 1
ATOM 692 C CA . VAL A 1 91 ? -9.185 9.877 -1.300 1.00 91.81 91 VAL A CA 1
ATOM 693 C C . VAL A 1 91 ? -10.671 10.188 -1.056 1.00 91.81 91 VAL A C 1
ATOM 695 O O . VAL A 1 91 ? -11.333 9.359 -0.425 1.00 91.81 91 VAL A O 1
ATOM 698 N N . PRO A 1 92 ? -11.248 11.315 -1.523 1.00 93.06 92 PRO A N 1
ATOM 699 C CA . PRO A 1 92 ? -12.659 11.615 -1.282 1.00 93.06 92 PRO A CA 1
ATOM 700 C C . PRO A 1 92 ? -13.591 10.617 -1.977 1.00 93.06 92 PRO A C 1
ATOM 702 O O . PRO A 1 92 ? -14.615 10.251 -1.403 1.00 93.06 92 PRO A O 1
ATOM 705 N N . ILE A 1 93 ? -13.225 10.127 -3.168 1.00 93.06 93 ILE A N 1
ATOM 706 C CA . ILE A 1 93 ? -14.005 9.114 -3.893 1.00 93.06 93 ILE A CA 1
ATOM 707 C C . ILE A 1 93 ? -14.004 7.799 -3.110 1.00 93.06 93 ILE A C 1
ATOM 709 O O . ILE A 1 93 ? -15.067 7.231 -2.854 1.00 93.06 93 ILE A O 1
ATOM 713 N N . GLN A 1 94 ? -12.833 7.341 -2.659 1.00 91.94 94 GLN A N 1
ATOM 714 C CA . GLN A 1 94 ? -12.723 6.138 -1.837 1.00 91.94 94 GLN A CA 1
ATOM 715 C C . GLN A 1 94 ? -13.519 6.278 -0.532 1.00 91.94 94 GLN A C 1
ATOM 717 O O . GLN A 1 94 ? -14.250 5.360 -0.154 1.00 91.94 94 GLN A O 1
ATOM 722 N N . ALA A 1 95 ? -13.415 7.424 0.147 1.00 92.56 95 ALA A N 1
ATOM 723 C CA . ALA A 1 95 ? -14.159 7.692 1.372 1.00 92.56 95 ALA A CA 1
ATOM 724 C C . ALA A 1 95 ? -15.677 7.664 1.131 1.00 92.56 95 ALA A C 1
ATOM 726 O O . ALA A 1 95 ? -16.400 7.012 1.885 1.00 92.56 95 ALA A O 1
ATOM 727 N N . ALA A 1 96 ? -16.161 8.291 0.054 1.00 94.56 96 ALA A N 1
ATOM 728 C CA . ALA A 1 96 ? -17.573 8.273 -0.323 1.00 94.56 96 ALA A CA 1
ATOM 729 C C . ALA A 1 96 ? -18.073 6.848 -0.611 1.00 94.56 96 ALA A C 1
ATOM 731 O O . ALA A 1 96 ? -19.131 6.459 -0.115 1.00 94.56 96 ALA A O 1
ATOM 732 N N . MET A 1 97 ? -17.292 6.039 -1.336 1.00 93.62 97 MET A N 1
ATOM 733 C CA . MET A 1 97 ? -17.613 4.629 -1.578 1.00 93.62 97 MET A CA 1
ATOM 734 C C . MET A 1 97 ? -17.693 3.832 -0.272 1.00 93.62 97 MET A C 1
ATOM 736 O O . MET A 1 97 ? -18.634 3.064 -0.076 1.00 93.62 97 MET A O 1
ATOM 740 N N . MET A 1 98 ? -16.744 4.027 0.651 1.00 92.69 98 MET A N 1
ATOM 741 C CA . MET A 1 98 ? -16.778 3.359 1.954 1.00 92.69 98 MET A CA 1
ATOM 742 C C . MET A 1 98 ? -18.004 3.770 2.771 1.00 92.69 98 MET A C 1
ATOM 744 O O . MET A 1 98 ? -18.675 2.898 3.322 1.00 92.69 98 MET A O 1
ATOM 748 N N . VAL A 1 99 ? -18.329 5.065 2.821 1.00 93.69 99 VAL A N 1
ATOM 749 C CA . VAL A 1 99 ? -19.528 5.569 3.508 1.00 93.69 99 VAL A CA 1
ATOM 750 C C . VAL A 1 99 ? -20.792 4.960 2.904 1.00 93.69 99 VAL A C 1
ATOM 752 O O . VAL A 1 99 ? -21.643 4.491 3.655 1.00 93.69 99 VAL A O 1
ATOM 755 N N . ALA A 1 100 ? -20.900 4.893 1.574 1.00 95.69 100 ALA A N 1
ATOM 756 C CA . ALA A 1 100 ? -22.040 4.283 0.895 1.00 95.69 100 ALA A CA 1
ATOM 757 C C . ALA A 1 100 ? -22.187 2.791 1.242 1.00 95.69 100 ALA A C 1
ATOM 759 O O . ALA A 1 100 ? -23.262 2.357 1.659 1.00 95.69 100 ALA A O 1
ATOM 760 N N . CYS A 1 101 ? -21.104 2.013 1.154 1.00 94.06 101 CYS A N 1
ATOM 761 C CA . CYS A 1 101 ? -21.107 0.593 1.511 1.00 94.06 101 CYS A CA 1
ATOM 762 C C . CYS A 1 101 ? -21.503 0.366 2.978 1.00 94.06 101 CYS A C 1
ATOM 764 O O . CYS A 1 101 ? -22.332 -0.497 3.274 1.00 94.06 101 CYS A O 1
ATOM 766 N N . TRP A 1 102 ? -20.953 1.159 3.902 1.00 92.56 102 TRP A N 1
ATOM 767 C CA . TRP A 1 102 ? -21.288 1.065 5.324 1.00 92.56 102 TRP A CA 1
ATOM 768 C C . TRP A 1 102 ? -22.714 1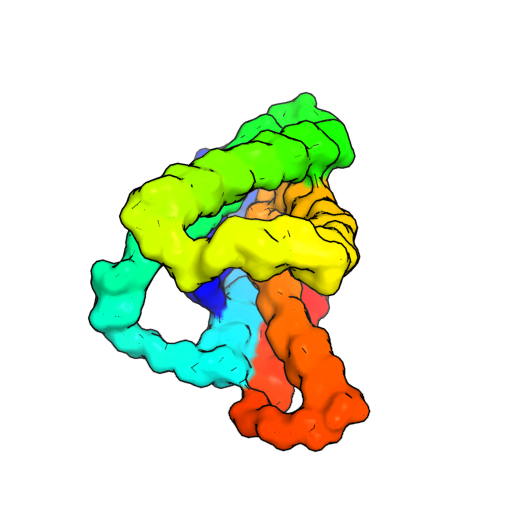.521 5.628 1.00 92.56 102 TRP A C 1
ATOM 770 O O . TRP A 1 102 ? -23.366 0.916 6.477 1.00 92.56 102 TRP A O 1
ATOM 780 N N . ALA A 1 103 ? -23.231 2.528 4.922 1.00 92.94 103 ALA A N 1
ATOM 781 C CA . ALA A 1 103 ? -24.616 2.966 5.052 1.00 92.94 103 ALA A CA 1
ATOM 782 C C . ALA A 1 103 ? -25.589 1.865 4.607 1.00 92.94 103 ALA A C 1
ATOM 784 O O . ALA A 1 103 ? -26.519 1.549 5.346 1.00 92.94 103 ALA A O 1
ATOM 785 N N . ILE A 1 104 ? -25.337 1.219 3.462 1.00 95.38 104 ILE A N 1
ATOM 786 C CA . ILE A 1 104 ? -26.128 0.071 2.983 1.00 95.38 104 ILE A CA 1
ATOM 787 C C . ILE A 1 104 ? -26.058 -1.090 3.983 1.00 95.38 104 ILE A C 1
ATOM 789 O O . ILE A 1 104 ? -27.073 -1.687 4.335 1.00 95.38 104 ILE A O 1
ATOM 793 N N . TYR A 1 105 ? -24.868 -1.408 4.494 1.00 93.88 105 TYR A N 1
ATOM 794 C CA . TYR A 1 105 ? -24.727 -2.449 5.510 1.00 93.88 105 TYR A CA 1
ATOM 795 C C . TYR A 1 105 ? -25.523 -2.115 6.782 1.00 93.88 105 TYR A C 1
ATOM 797 O O . TYR A 1 105 ? -26.212 -2.973 7.340 1.00 93.88 105 TYR A O 1
ATOM 805 N N . TYR A 1 106 ? -25.472 -0.857 7.221 1.00 93.25 106 TYR A N 1
ATOM 806 C CA . TYR A 1 106 ? -26.191 -0.387 8.395 1.00 93.25 106 TYR A CA 1
ATOM 807 C C . TYR A 1 106 ? -27.713 -0.446 8.214 1.00 93.25 106 TYR A C 1
ATOM 809 O O . TYR A 1 106 ? -28.407 -0.859 9.143 1.00 93.25 106 TYR A O 1
ATOM 817 N N . THR A 1 107 ? -28.253 -0.095 7.041 1.00 93.25 107 THR A N 1
ATOM 818 C CA . THR A 1 107 ? -29.704 -0.165 6.795 1.00 93.25 107 THR A CA 1
ATOM 819 C C . THR A 1 107 ? -30.229 -1.597 6.839 1.00 93.25 107 THR A C 1
ATOM 821 O O . THR A 1 107 ? -31.316 -1.816 7.373 1.00 93.25 107 THR A O 1
ATOM 824 N N . VAL A 1 108 ? -29.444 -2.567 6.355 1.00 94.69 108 VAL A N 1
ATOM 825 C CA . VAL A 1 108 ? -29.817 -3.991 6.325 1.00 94.69 108 VAL A CA 1
ATOM 826 C C . VAL A 1 108 ? -29.627 -4.672 7.681 1.00 94.69 108 VAL A C 1
ATOM 828 O O . VAL A 1 108 ? -30.484 -5.440 8.111 1.00 94.69 108 VAL A O 1
ATOM 831 N N . ARG A 1 109 ? -28.495 -4.436 8.356 1.00 93.38 109 ARG A N 1
ATOM 832 C CA . ARG A 1 109 ? -28.101 -5.208 9.550 1.00 93.38 109 ARG A CA 1
ATOM 833 C C . ARG A 1 109 ? -28.289 -4.478 10.871 1.00 93.38 109 ARG A C 1
ATOM 835 O O . ARG A 1 109 ? -28.336 -5.152 11.892 1.00 93.38 109 ARG A O 1
ATOM 842 N N . ARG A 1 110 ? -28.366 -3.142 10.866 1.00 89.69 110 ARG A N 1
ATOM 843 C CA . ARG A 1 110 ? -28.443 -2.282 12.065 1.00 89.69 110 ARG A CA 1
ATOM 844 C C . ARG A 1 110 ? -27.563 -2.790 13.222 1.00 89.69 110 ARG A C 1
ATOM 846 O O . ARG A 1 110 ? -28.070 -3.046 14.312 1.00 89.69 110 ARG A O 1
ATOM 853 N N . PRO A 1 111 ? -26.248 -2.958 12.997 1.00 89.31 111 PRO A N 1
ATOM 854 C CA . PRO A 1 111 ? -25.358 -3.638 13.941 1.00 89.31 111 PRO A CA 1
ATOM 855 C C . PRO A 1 111 ? -25.216 -2.909 15.284 1.00 89.31 111 PRO A C 1
ATOM 857 O O . PRO A 1 111 ? -24.843 -3.526 16.277 1.00 89.31 111 PRO A O 1
ATOM 860 N N . ILE A 1 112 ? -25.490 -1.601 15.315 1.00 91.25 112 ILE A N 1
ATOM 861 C CA . ILE A 1 112 ? -25.432 -0.756 16.510 1.00 91.25 112 ILE A CA 1
ATOM 862 C C . ILE A 1 112 ? -26.576 0.272 16.504 1.00 91.25 112 ILE A C 1
ATOM 864 O O . ILE A 1 112 ? -27.073 0.619 15.431 1.00 91.25 112 ILE A O 1
ATOM 868 N N . PRO A 1 113 ? -26.980 0.813 17.667 1.00 92.94 113 PRO A N 1
ATOM 869 C CA . PRO A 1 113 ? -27.952 1.901 17.731 1.00 92.94 113 PRO A CA 1
ATOM 870 C C . PRO A 1 113 ? -27.427 3.198 17.094 1.00 92.94 113 PRO A C 1
ATOM 872 O O . PRO A 1 113 ? -26.285 3.598 17.330 1.00 92.94 113 PRO A O 1
ATOM 875 N N . ALA A 1 114 ? -28.294 3.927 16.383 1.00 90.06 114 ALA A N 1
ATOM 876 C CA . ALA A 1 114 ? -27.938 5.199 15.735 1.00 90.06 114 ALA A CA 1
ATOM 877 C C . ALA A 1 114 ? -27.408 6.243 16.732 1.00 90.06 114 ALA A C 1
ATOM 879 O O . ALA A 1 114 ? -26.477 6.984 16.431 1.00 90.06 114 ALA A O 1
ATOM 880 N N . LYS A 1 115 ? -27.961 6.266 17.950 1.00 92.75 115 LYS A N 1
ATOM 881 C CA . LYS A 1 115 ? -27.517 7.163 19.026 1.00 92.75 115 LYS A CA 1
ATOM 882 C C . LYS A 1 115 ? -26.053 6.931 19.410 1.00 92.75 115 LYS A C 1
ATOM 884 O O . LYS A 1 115 ? -25.354 7.881 19.741 1.00 92.75 115 LYS A O 1
ATOM 889 N N . THR A 1 116 ? -25.589 5.683 19.349 1.00 91.50 116 THR A N 1
ATOM 890 C CA . THR A 1 116 ? -24.186 5.340 19.596 1.00 91.50 116 THR A CA 1
ATOM 891 C C . THR A 1 116 ? -23.320 5.784 18.425 1.00 91.50 116 THR A C 1
ATOM 893 O O . THR A 1 116 ? -22.298 6.423 18.650 1.00 91.50 116 THR A O 1
ATOM 896 N N . LEU A 1 117 ? -23.759 5.534 17.186 1.00 88.44 117 LEU A N 1
ATOM 897 C CA . LEU A 1 117 ? -23.034 5.931 15.973 1.00 88.44 117 LEU A CA 1
ATOM 898 C C . LEU A 1 117 ? -22.791 7.450 15.907 1.00 88.44 117 LEU A C 1
ATOM 900 O O . LEU A 1 117 ? -21.685 7.883 15.600 1.00 88.44 117 LEU A O 1
ATOM 904 N N . PHE A 1 118 ? -23.804 8.248 16.252 1.00 92.56 118 PHE A N 1
ATOM 905 C CA . PHE A 1 118 ? -23.742 9.715 16.255 1.00 92.56 118 PHE A CA 1
ATOM 906 C C . PHE A 1 118 ? -23.436 10.317 17.636 1.00 92.56 118 PHE A C 1
ATOM 908 O O . PHE A 1 118 ? -23.674 11.502 17.870 1.00 92.56 118 PHE A O 1
ATOM 915 N N . SER A 1 119 ? -22.909 9.519 18.568 1.00 95.44 119 SER A N 1
ATOM 916 C CA . SER A 1 119 ? -22.432 10.036 19.854 1.00 95.44 119 SER A CA 1
ATOM 917 C C . SER A 1 119 ? -21.230 10.965 19.660 1.00 95.44 119 SER A C 1
ATOM 919 O O . SER A 1 119 ? -20.439 10.804 18.727 1.00 95.44 119 SER A O 1
ATOM 921 N N . LYS A 1 120 ? -21.058 11.935 20.564 1.00 95.25 120 LYS A N 1
ATOM 922 C CA . LYS A 1 120 ? -19.942 12.892 20.514 1.00 95.25 120 LYS A CA 1
ATOM 923 C C . LYS A 1 120 ? -18.593 12.177 20.580 1.00 95.25 120 LYS A C 1
ATOM 925 O O . LYS A 1 120 ? -17.650 12.565 19.894 1.00 95.25 120 LYS A O 1
ATOM 930 N N . GLU A 1 121 ? -18.516 11.119 21.379 1.00 94.44 121 GLU A N 1
ATOM 931 C CA . GLU A 1 121 ? -17.352 10.255 21.535 1.00 94.44 121 GLU A CA 1
ATOM 932 C C . GLU A 1 121 ? -17.012 9.558 20.215 1.00 94.44 121 GLU A C 1
ATOM 934 O O . GLU A 1 121 ? -15.856 9.589 19.791 1.00 94.44 121 GLU A O 1
ATOM 939 N N . SER A 1 122 ? -18.018 9.004 19.527 1.00 93.12 122 SER A N 1
ATOM 940 C CA . SER A 1 122 ? -17.828 8.322 18.239 1.00 93.12 122 SER A CA 1
ATOM 941 C C . SER A 1 122 ? -17.448 9.290 17.126 1.00 93.12 122 SER A C 1
ATOM 943 O O . SER A 1 122 ? -16.537 8.999 16.358 1.00 93.12 122 SER A O 1
ATOM 945 N N . ILE A 1 123 ? -18.070 10.471 17.069 1.00 93.88 123 ILE A N 1
ATOM 946 C CA . ILE A 1 123 ? -17.720 11.509 16.089 1.00 93.88 123 ILE A CA 1
ATOM 947 C C . ILE A 1 123 ? -16.295 12.015 16.330 1.00 93.88 123 ILE A C 1
ATOM 949 O O . ILE A 1 123 ? -15.527 12.160 15.383 1.00 93.88 123 ILE A O 1
ATOM 953 N N . LYS A 1 124 ? -15.902 12.246 17.590 1.00 95.38 124 LYS A N 1
ATOM 954 C CA . LYS A 1 124 ? -14.545 12.696 17.929 1.00 95.38 124 LYS A CA 1
ATOM 955 C C . LYS A 1 124 ? -13.500 11.636 17.579 1.00 95.38 124 LYS A C 1
ATOM 957 O O . LYS A 1 124 ? -12.511 11.955 16.923 1.00 95.38 124 LYS A O 1
ATOM 962 N N . ALA A 1 125 ? -13.710 10.389 18.001 1.00 94.06 125 ALA A N 1
ATOM 963 C CA . ALA A 1 125 ? -12.795 9.290 17.699 1.00 94.06 125 ALA A CA 1
ATOM 964 C C . ALA A 1 125 ? -12.720 9.026 16.187 1.00 94.06 125 ALA A C 1
ATOM 966 O O . ALA A 1 125 ? -11.628 8.944 15.628 1.00 94.06 125 ALA A O 1
ATOM 967 N N . GLY A 1 126 ? -13.874 8.977 15.516 1.00 92.75 126 GLY A N 1
ATOM 968 C CA . GLY A 1 126 ? -13.981 8.804 14.071 1.00 92.75 126 GLY A CA 1
ATOM 969 C C . GLY A 1 126 ? -13.328 9.940 13.288 1.00 92.75 126 GLY A C 1
ATOM 970 O O . GLY A 1 126 ? -12.640 9.674 12.311 1.00 92.75 126 GLY A O 1
ATOM 971 N N . GLY A 1 127 ? -13.459 11.188 13.744 1.00 93.62 127 GLY A N 1
ATOM 972 C CA . GLY A 1 127 ? -12.802 12.345 13.137 1.00 93.62 127 GLY A CA 1
ATOM 973 C C . GLY A 1 127 ? -11.277 12.262 13.214 1.00 93.62 127 GLY A C 1
ATOM 974 O O . GLY A 1 127 ? -10.603 12.459 12.208 1.00 93.62 127 GLY A O 1
ATOM 975 N N . ILE A 1 128 ? -10.723 11.894 14.375 1.00 95.50 128 ILE A N 1
ATOM 976 C CA . ILE A 1 128 ? -9.269 11.721 14.543 1.00 95.50 128 ILE A CA 1
ATOM 977 C C . ILE A 1 128 ? -8.754 10.586 13.649 1.00 95.50 128 ILE A C 1
ATOM 979 O O . ILE A 1 128 ? -7.786 10.773 12.910 1.00 95.50 128 ILE A O 1
ATOM 983 N N . ILE A 1 129 ? -9.416 9.425 13.682 1.00 93.62 129 ILE A N 1
ATOM 984 C CA . ILE A 1 129 ? -9.051 8.273 12.846 1.00 93.62 129 ILE A CA 1
ATOM 985 C C . ILE A 1 129 ? -9.169 8.635 11.365 1.00 93.62 129 ILE A C 1
ATOM 987 O O . ILE A 1 129 ? -8.275 8.308 10.589 1.00 93.62 129 ILE A O 1
ATOM 991 N N . GLY A 1 130 ? -10.229 9.344 10.976 1.00 93.69 130 GLY A N 1
ATOM 992 C CA . GLY A 1 130 ? -10.463 9.812 9.615 1.00 93.69 130 GLY A CA 1
ATOM 993 C C . GLY A 1 130 ? -9.346 10.726 9.121 1.00 93.69 130 GLY A C 1
ATOM 994 O O . GLY A 1 130 ? -8.771 10.452 8.075 1.00 93.69 130 GLY A O 1
ATOM 995 N N . CYS A 1 131 ? -8.959 11.744 9.895 1.00 94.38 131 CYS A N 1
ATOM 996 C CA . CYS A 1 131 ? -7.861 12.646 9.531 1.00 94.38 131 CYS A CA 1
ATOM 997 C C . CYS A 1 131 ? -6.530 11.902 9.343 1.00 94.38 131 CYS A C 1
ATOM 999 O O . CYS A 1 131 ? -5.847 12.103 8.339 1.00 94.38 131 CYS A O 1
ATOM 1001 N N . ILE A 1 132 ? -6.174 11.011 10.275 1.00 94.38 132 ILE A N 1
ATOM 1002 C CA . ILE A 1 132 ? -4.939 10.216 10.181 1.00 94.38 132 ILE A CA 1
ATOM 1003 C C . ILE A 1 132 ? -4.996 9.273 8.972 1.00 94.38 132 ILE A C 1
ATOM 1005 O O . ILE A 1 132 ? -4.022 9.152 8.230 1.00 94.38 132 ILE A O 1
ATOM 1009 N N . THR A 1 133 ? -6.147 8.637 8.742 1.00 92.25 133 THR A N 1
ATOM 1010 C CA . THR A 1 133 ? -6.354 7.722 7.613 1.00 92.25 133 THR A CA 1
ATOM 1011 C C . THR A 1 133 ? -6.265 8.464 6.286 1.00 92.25 133 THR A C 1
ATOM 1013 O O . THR A 1 133 ? -5.625 7.961 5.372 1.00 92.25 133 THR A O 1
ATOM 1016 N N . THR A 1 134 ? -6.818 9.673 6.181 1.00 94.81 134 THR A N 1
ATOM 1017 C CA . THR A 1 134 ? -6.688 10.529 4.994 1.00 94.81 134 THR A CA 1
ATOM 1018 C C . THR A 1 134 ? -5.224 10.791 4.667 1.00 94.81 134 THR A C 1
ATOM 1020 O O . THR A 1 134 ? -4.803 10.530 3.546 1.00 94.81 134 THR A O 1
ATOM 1023 N N . ILE A 1 135 ? -4.419 11.216 5.648 1.00 94.19 135 ILE A N 1
ATOM 1024 C CA . ILE A 1 135 ? -2.980 11.450 5.443 1.00 94.19 135 ILE A CA 1
ATOM 1025 C C . ILE A 1 135 ? -2.285 10.162 4.984 1.00 94.19 135 ILE A C 1
ATOM 1027 O O . ILE A 1 135 ? -1.517 10.174 4.022 1.00 94.19 135 ILE A O 1
ATOM 1031 N N . MET A 1 136 ? -2.584 9.040 5.644 1.00 91.88 136 MET A N 1
ATOM 1032 C CA . MET A 1 136 ? -2.012 7.736 5.315 1.00 91.88 136 MET A CA 1
ATOM 1033 C C . MET A 1 136 ? -2.366 7.290 3.890 1.00 91.88 136 MET A C 1
ATOM 1035 O O . MET A 1 136 ? -1.487 6.829 3.164 1.00 91.88 136 MET A O 1
ATOM 1039 N N . VAL A 1 137 ? -3.632 7.411 3.482 1.00 92.31 137 VAL A N 1
ATOM 1040 C CA . VAL A 1 137 ? -4.091 7.006 2.149 1.00 92.31 137 VAL A CA 1
ATOM 1041 C C . VAL A 1 137 ? -3.505 7.930 1.087 1.00 92.31 137 VAL A C 1
ATOM 1043 O O . VAL A 1 137 ? -2.980 7.419 0.104 1.00 92.31 137 VAL A O 1
ATOM 1046 N N . THR A 1 138 ? -3.489 9.251 1.295 1.00 94.19 138 THR A N 1
ATOM 1047 C CA . THR A 1 138 ? -2.836 10.190 0.366 1.00 94.19 138 THR A CA 1
ATOM 1048 C C . THR A 1 138 ? -1.369 9.822 0.159 1.00 94.19 138 THR A C 1
ATOM 1050 O O . THR A 1 138 ? -0.924 9.699 -0.979 1.00 94.19 138 THR A O 1
ATOM 1053 N N . ALA A 1 139 ? -0.621 9.579 1.241 1.00 93.19 139 ALA A N 1
ATOM 1054 C CA . ALA A 1 139 ? 0.784 9.187 1.158 1.00 93.19 139 ALA A CA 1
ATOM 1055 C C . ALA A 1 139 ? 0.974 7.837 0.446 1.00 93.19 139 ALA A C 1
ATOM 1057 O O . ALA A 1 139 ? 1.901 7.678 -0.348 1.00 93.19 139 ALA A O 1
ATOM 1058 N N . ASN A 1 140 ? 0.089 6.868 0.699 1.00 90.81 140 ASN A N 1
ATOM 1059 C CA . ASN A 1 140 ? 0.126 5.565 0.040 1.00 90.81 140 ASN A CA 1
ATOM 1060 C C . ASN A 1 140 ? -0.116 5.689 -1.469 1.00 90.81 140 ASN A C 1
ATOM 1062 O O . ASN A 1 140 ? 0.660 5.159 -2.261 1.00 90.81 140 ASN A O 1
ATOM 1066 N N . VAL A 1 141 ? -1.154 6.430 -1.855 1.00 92.69 141 VAL A N 1
ATOM 1067 C CA . VAL A 1 141 ? -1.541 6.635 -3.250 1.00 92.69 141 VAL A CA 1
ATOM 1068 C C . VAL A 1 141 ? -0.474 7.416 -4.006 1.00 92.69 141 VAL A C 1
ATOM 1070 O O . VAL A 1 141 ? -0.076 7.005 -5.092 1.00 92.69 141 VAL A O 1
ATOM 1073 N N . TYR A 1 142 ? 0.048 8.487 -3.406 1.00 93.62 142 TYR A N 1
ATOM 1074 C CA . TYR A 1 142 ? 1.186 9.221 -3.948 1.00 93.62 142 TYR A CA 1
ATOM 1075 C C . TYR A 1 142 ? 2.386 8.292 -4.165 1.00 93.62 142 TYR A C 1
ATOM 1077 O O . TYR A 1 142 ? 2.977 8.274 -5.241 1.00 93.62 142 TYR A O 1
ATOM 1085 N N . GLY A 1 143 ? 2.706 7.460 -3.168 1.00 91.75 143 GLY A N 1
ATOM 1086 C CA . GLY A 1 143 ? 3.770 6.466 -3.271 1.00 91.75 143 GLY A CA 1
ATOM 1087 C C . GLY A 1 143 ? 3.559 5.492 -4.431 1.00 91.75 143 GLY A C 1
ATOM 1088 O O . GLY A 1 143 ? 4.500 5.199 -5.163 1.00 91.75 143 GLY A O 1
ATOM 1089 N N . ILE A 1 144 ? 2.328 5.013 -4.639 1.00 92.44 144 ILE A N 1
ATOM 1090 C CA . ILE A 1 144 ? 1.990 4.141 -5.774 1.00 92.44 144 ILE A CA 1
ATOM 1091 C C . ILE A 1 144 ? 2.182 4.899 -7.090 1.00 92.44 144 ILE A C 1
ATOM 1093 O O . ILE A 1 144 ? 2.782 4.360 -8.018 1.00 92.44 144 ILE A O 1
ATOM 1097 N N . ALA A 1 145 ? 1.736 6.153 -7.169 1.00 92.12 145 ALA A N 1
ATOM 1098 C CA . ALA A 1 145 ? 1.869 6.978 -8.362 1.00 92.12 145 ALA A CA 1
ATOM 1099 C C . ALA A 1 145 ? 3.339 7.188 -8.769 1.00 92.12 145 ALA A C 1
ATOM 1101 O O . ALA A 1 145 ? 3.644 7.089 -9.957 1.00 92.12 145 ALA A O 1
ATOM 1102 N N . VAL A 1 146 ? 4.259 7.367 -7.814 1.00 91.44 146 VAL A N 1
ATOM 1103 C CA . VAL A 1 146 ? 5.691 7.599 -8.102 1.00 91.44 146 VAL A CA 1
ATOM 1104 C C . VAL A 1 146 ? 6.545 6.328 -8.178 1.00 91.44 146 VAL A C 1
ATOM 1106 O O . VAL A 1 146 ? 7.610 6.346 -8.788 1.00 91.44 146 VAL A O 1
ATOM 1109 N N . ALA A 1 147 ? 6.125 5.217 -7.568 1.00 90.50 147 ALA A N 1
ATOM 1110 C CA . ALA A 1 147 ? 6.883 3.966 -7.602 1.00 90.50 147 ALA A CA 1
ATOM 1111 C C . ALA A 1 147 ? 6.747 3.276 -8.963 1.00 90.50 147 ALA A C 1
ATOM 1113 O O . ALA A 1 147 ? 5.629 3.070 -9.415 1.00 90.50 147 ALA A O 1
ATOM 1114 N N . GLU A 1 148 ? 7.847 2.854 -9.586 1.00 89.56 148 GLU A N 1
ATOM 1115 C CA . GLU A 1 148 ? 7.839 2.137 -10.878 1.00 89.56 148 GLU A CA 1
ATOM 1116 C C . GLU A 1 148 ? 6.910 0.921 -10.858 1.00 89.56 148 GLU A C 1
ATOM 1118 O O . GLU A 1 148 ? 6.070 0.760 -11.739 1.00 89.56 148 GLU A O 1
ATOM 1123 N N . ASN A 1 149 ? 6.998 0.116 -9.794 1.00 91.25 149 ASN A N 1
ATOM 1124 C CA . ASN A 1 149 ? 6.129 -1.029 -9.577 1.00 91.25 149 ASN A CA 1
ATOM 1125 C C . ASN A 1 149 ? 5.259 -0.833 -8.313 1.00 91.25 149 ASN A C 1
ATOM 1127 O O . ASN A 1 149 ? 5.800 -0.617 -7.220 1.00 91.25 149 ASN A O 1
ATOM 1131 N N . PRO A 1 150 ? 3.919 -0.970 -8.399 1.00 92.06 150 PRO A N 1
ATOM 1132 C CA . PRO A 1 150 ? 3.020 -0.818 -7.248 1.00 92.06 150 PRO A CA 1
ATOM 1133 C C . PRO A 1 150 ? 3.259 -1.849 -6.126 1.00 92.06 150 PRO A C 1
ATOM 1135 O O . PRO A 1 150 ? 2.867 -1.628 -4.973 1.00 92.06 150 PRO A O 1
ATOM 1138 N N . ALA A 1 151 ? 3.939 -2.962 -6.419 1.00 90.19 151 ALA A N 1
ATOM 1139 C CA . ALA A 1 151 ? 4.330 -3.948 -5.415 1.00 90.19 151 ALA A CA 1
ATOM 1140 C C . ALA A 1 151 ? 5.291 -3.375 -4.370 1.00 90.19 151 ALA A C 1
ATOM 1142 O O . ALA A 1 151 ? 5.261 -3.808 -3.218 1.00 90.19 151 ALA A O 1
ATOM 1143 N N . TYR A 1 152 ? 6.106 -2.381 -4.737 1.00 90.62 152 TYR A N 1
ATOM 1144 C CA . TYR A 1 152 ? 7.091 -1.798 -3.829 1.00 90.62 152 TYR A CA 1
ATOM 1145 C C . TYR A 1 152 ? 6.415 -1.128 -2.633 1.00 90.62 152 TYR A C 1
ATOM 1147 O O . TYR A 1 152 ? 6.760 -1.391 -1.481 1.00 90.62 152 TYR A O 1
ATOM 1155 N N . MET A 1 153 ? 5.374 -0.337 -2.896 1.00 89.94 153 MET A N 1
ATOM 1156 C CA . MET A 1 153 ? 4.580 0.292 -1.842 1.00 89.94 153 MET A CA 1
ATOM 1157 C C . MET A 1 153 ? 3.826 -0.732 -0.998 1.00 89.94 153 MET A C 1
ATOM 1159 O O . MET A 1 153 ? 3.724 -0.572 0.217 1.00 89.94 153 MET A O 1
ATOM 1163 N N . SER A 1 154 ? 3.348 -1.814 -1.616 1.00 86.44 154 SER A N 1
ATOM 1164 C CA . SER A 1 154 ? 2.694 -2.910 -0.893 1.00 86.44 154 SER A CA 1
ATOM 1165 C C . SER A 1 154 ? 3.659 -3.634 0.053 1.00 86.44 154 SER A C 1
ATOM 1167 O O . SER A 1 154 ? 3.279 -3.972 1.174 1.00 86.44 154 SER A O 1
ATOM 1169 N N . ALA A 1 155 ? 4.916 -3.823 -0.357 1.00 86.69 155 ALA A N 1
ATOM 1170 C CA . ALA A 1 155 ? 5.963 -4.386 0.490 1.00 86.69 155 ALA A CA 1
ATOM 1171 C C . ALA A 1 155 ? 6.297 -3.456 1.665 1.00 86.69 155 ALA A C 1
ATOM 1173 O O . ALA A 1 155 ? 6.298 -3.893 2.816 1.00 86.69 155 ALA A O 1
ATOM 1174 N N . LEU A 1 156 ? 6.497 -2.162 1.396 1.00 87.12 156 LEU A N 1
ATOM 1175 C CA . LEU A 1 156 ? 6.761 -1.155 2.429 1.00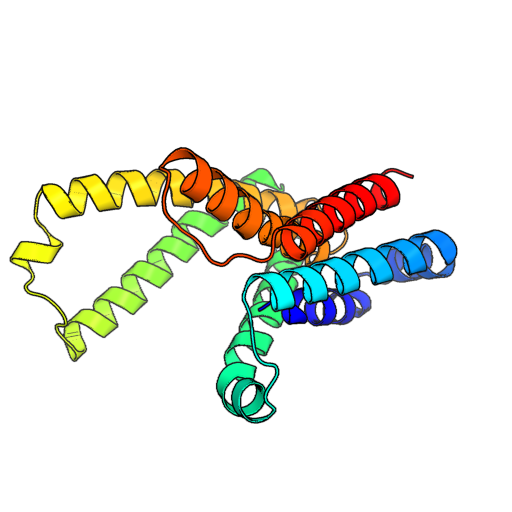 87.12 156 LEU A CA 1
ATOM 1176 C C . LEU A 1 156 ? 5.603 -1.024 3.420 1.00 87.12 156 LEU A C 1
ATOM 1178 O O . LEU A 1 156 ? 5.832 -0.834 4.612 1.00 87.12 156 LEU A O 1
ATOM 1182 N N . PHE A 1 157 ? 4.359 -1.213 2.975 1.00 85.19 157 PHE A N 1
ATOM 1183 C CA . PHE A 1 157 ? 3.197 -1.201 3.859 1.00 85.19 157 PHE A CA 1
ATOM 1184 C C . PHE A 1 157 ? 3.273 -2.277 4.957 1.00 85.19 157 PHE A C 1
ATOM 1186 O O . PHE A 1 157 ? 2.702 -2.096 6.034 1.00 85.19 157 PHE A O 1
ATOM 1193 N N . HIS A 1 158 ? 4.021 -3.370 4.761 1.00 82.12 158 HIS A N 1
ATOM 1194 C CA . HIS A 1 158 ? 4.238 -4.370 5.810 1.00 82.12 158 HIS A CA 1
ATOM 1195 C C . HIS A 1 158 ? 5.071 -3.860 6.994 1.00 82.12 158 HIS A C 1
ATOM 1197 O O . HIS A 1 158 ? 4.926 -4.401 8.094 1.00 82.12 158 HIS A O 1
ATOM 1203 N N . LEU A 1 159 ? 5.837 -2.773 6.833 1.00 84.25 159 LEU A N 1
ATOM 1204 C CA . LEU A 1 159 ? 6.514 -2.097 7.947 1.00 84.25 159 LEU A CA 1
ATOM 1205 C C . LEU A 1 159 ? 5.535 -1.607 9.016 1.00 84.25 159 LEU A C 1
ATOM 1207 O O . LEU A 1 159 ? 5.907 -1.538 10.185 1.00 84.25 159 LEU A O 1
ATOM 1211 N N . SER A 1 160 ? 4.272 -1.339 8.658 1.00 80.69 160 SER A N 1
ATOM 1212 C CA . SER A 1 160 ? 3.225 -0.984 9.628 1.00 80.69 160 SER A CA 1
ATOM 1213 C C . SER A 1 160 ? 3.141 -1.983 10.784 1.00 80.69 160 SER A C 1
ATOM 1215 O O . SER A 1 160 ? 2.973 -1.587 11.932 1.00 80.69 160 SER A O 1
ATOM 1217 N N . SER A 1 161 ? 3.336 -3.277 10.508 1.00 78.00 161 SER A N 1
ATOM 1218 C CA . SER A 1 161 ? 3.277 -4.327 11.531 1.00 78.00 161 SER A CA 1
ATOM 1219 C C . SER A 1 161 ? 4.450 -4.229 12.512 1.00 78.00 161 SER A C 1
ATOM 1221 O O . SER A 1 161 ? 4.281 -4.498 13.695 1.00 78.00 161 SER A O 1
ATOM 1223 N N . VAL A 1 162 ? 5.617 -3.769 12.052 1.00 80.94 162 VAL A N 1
ATOM 1224 C CA . VAL A 1 162 ? 6.777 -3.500 12.913 1.00 80.94 162 VAL A CA 1
ATOM 1225 C C . VAL A 1 162 ? 6.501 -2.305 13.826 1.00 80.94 162 VAL A C 1
ATOM 1227 O O . VAL A 1 162 ? 6.751 -2.389 15.026 1.00 80.94 162 VAL A O 1
ATOM 1230 N N . PHE A 1 163 ? 5.931 -1.221 13.291 1.00 83.69 163 PHE A N 1
ATOM 1231 C CA . PHE A 1 163 ? 5.562 -0.049 14.093 1.00 83.69 163 PHE A CA 1
ATOM 1232 C C . PHE A 1 163 ? 4.493 -0.362 15.145 1.00 83.69 163 PHE A C 1
ATOM 1234 O O . PHE A 1 163 ? 4.590 0.133 16.266 1.00 83.69 163 PHE A O 1
ATOM 1241 N N . VAL A 1 164 ? 3.521 -1.224 14.829 1.00 81.56 164 VAL A N 1
ATOM 1242 C CA . VAL A 1 164 ? 2.517 -1.690 15.800 1.00 81.56 164 VAL A CA 1
ATOM 1243 C C . VAL A 1 164 ? 3.175 -2.460 16.950 1.00 81.56 164 VAL A C 1
ATOM 1245 O O . VAL A 1 164 ? 2.916 -2.146 18.109 1.00 81.56 164 VAL A O 1
ATOM 1248 N N . ILE A 1 165 ? 4.088 -3.391 16.653 1.00 79.81 165 ILE A N 1
ATOM 1249 C CA . ILE A 1 165 ? 4.823 -4.150 17.682 1.00 79.81 165 ILE A CA 1
ATOM 1250 C C . ILE A 1 165 ? 5.674 -3.216 18.552 1.00 79.81 165 ILE A C 1
ATOM 1252 O O . ILE A 1 165 ? 5.713 -3.355 19.776 1.00 79.81 165 ILE A O 1
ATOM 1256 N N . LEU A 1 166 ? 6.354 -2.241 17.938 1.00 82.38 166 LEU A N 1
ATOM 1257 C CA . LEU A 1 166 ? 7.129 -1.235 18.669 1.00 82.38 166 LEU A CA 1
ATOM 1258 C C . LEU A 1 166 ? 6.232 -0.422 19.605 1.00 82.38 166 LEU A C 1
ATOM 1260 O O . LEU A 1 166 ? 6.565 -0.262 20.777 1.00 82.38 166 LEU A O 1
ATOM 1264 N N . TYR A 1 167 ? 5.076 0.032 19.120 1.00 85.00 167 TYR A N 1
ATOM 1265 C CA . TYR A 1 167 ? 4.100 0.753 19.931 1.00 85.00 167 TYR A CA 1
ATOM 1266 C C . TYR A 1 167 ? 3.592 -0.093 21.107 1.00 85.00 167 TYR A C 1
ATOM 1268 O O . TYR A 1 167 ? 3.606 0.369 22.247 1.00 85.00 167 TYR A O 1
ATOM 1276 N N . TYR A 1 168 ? 3.224 -1.354 20.870 1.00 82.06 168 TYR A N 1
ATOM 1277 C CA . TYR A 1 168 ? 2.798 -2.279 21.924 1.00 82.06 168 TYR A CA 1
ATOM 1278 C C . TYR A 1 168 ? 3.878 -2.536 22.969 1.00 82.06 168 TYR A C 1
ATOM 1280 O O . TYR A 1 168 ? 3.585 -2.570 24.167 1.00 82.06 168 TYR A O 1
ATOM 1288 N N . ARG A 1 169 ? 5.141 -2.605 22.547 1.00 80.50 169 ARG A N 1
ATOM 1289 C CA . ARG A 1 169 ? 6.271 -2.684 23.470 1.00 80.50 169 ARG A CA 1
ATOM 1290 C C . ARG A 1 169 ? 6.406 -1.422 24.329 1.00 80.50 169 ARG A C 1
ATOM 1292 O O . ARG A 1 169 ? 6.688 -1.547 25.520 1.00 80.50 169 ARG A O 1
ATOM 1299 N N . LEU A 1 170 ? 6.172 -0.233 23.766 1.00 86.75 170 LEU A N 1
ATOM 1300 C CA . LEU A 1 170 ? 6.217 1.039 24.503 1.00 86.75 170 LEU A CA 1
ATOM 1301 C C . LEU A 1 170 ? 5.128 1.127 25.579 1.00 86.75 170 LEU A C 1
ATOM 1303 O O . LEU A 1 170 ? 5.413 1.539 26.701 1.00 86.75 170 LEU A O 1
ATOM 1307 N N . ILE A 1 171 ? 3.909 0.669 25.284 1.00 90.44 171 ILE A N 1
ATOM 1308 C CA . ILE A 1 171 ? 2.807 0.627 26.263 1.00 90.44 171 ILE A CA 1
ATOM 1309 C C . ILE A 1 171 ? 2.869 -0.595 27.199 1.00 90.44 171 ILE A C 1
ATOM 1311 O O . ILE A 1 171 ? 1.929 -0.849 27.949 1.00 90.44 171 ILE A O 1
ATOM 1315 N N . LYS A 1 172 ? 3.974 -1.360 27.166 1.00 84.00 172 LYS A N 1
ATOM 1316 C CA . LYS A 1 172 ? 4.204 -2.587 27.952 1.00 84.00 172 LYS A CA 1
ATOM 1317 C C . LYS A 1 172 ? 3.112 -3.651 27.770 1.00 84.00 172 LYS A C 1
ATOM 1319 O O . LYS A 1 172 ? 2.887 -4.474 28.659 1.00 84.00 172 LYS A O 1
ATOM 1324 N N . HIS A 1 173 ? 2.453 -3.665 26.614 1.00 80.44 173 HIS A N 1
ATOM 1325 C CA . HIS A 1 173 ? 1.512 -4.718 26.265 1.00 80.44 173 HIS A CA 1
ATOM 1326 C C . HIS A 1 173 ? 2.296 -5.987 25.902 1.00 80.44 173 HIS A C 1
ATOM 1328 O O . HIS A 1 173 ? 3.227 -5.945 25.095 1.00 80.44 173 HIS A O 1
ATOM 1334 N N . LYS A 1 174 ? 1.969 -7.120 26.537 1.00 65.19 174 LYS A N 1
ATOM 1335 C CA . LYS A 1 174 ? 2.651 -8.397 26.282 1.00 65.19 174 LYS A CA 1
ATOM 1336 C C . LYS A 1 174 ? 2.167 -8.974 24.957 1.00 65.19 174 LYS A C 1
ATOM 1338 O O . LYS A 1 174 ? 1.129 -9.623 24.910 1.00 65.19 174 LYS A O 1
ATOM 1343 N N . GLU A 1 175 ? 2.936 -8.770 23.898 1.00 63.16 175 GLU A N 1
ATOM 1344 C CA . GLU A 1 175 ? 2.664 -9.381 22.601 1.00 63.16 175 GLU A CA 1
ATOM 1345 C C . GLU A 1 175 ? 3.610 -10.564 22.337 1.00 63.16 175 GLU A C 1
ATOM 1347 O O . GLU A 1 175 ? 4.817 -10.479 22.563 1.00 63.16 175 GLU A O 1
ATOM 1352 N N . VAL A 1 176 ? 3.071 -11.675 21.823 1.00 64.94 176 VAL A N 1
ATOM 1353 C CA . VAL A 1 176 ? 3.849 -12.855 21.396 1.00 64.94 176 VAL A CA 1
ATOM 1354 C C . VAL A 1 176 ? 4.242 -12.705 19.919 1.00 64.94 176 VAL A C 1
ATOM 1356 O O . VAL A 1 176 ? 3.949 -13.574 19.091 1.00 64.94 176 VAL A O 1
ATOM 1359 N N . ALA A 1 177 ? 4.836 -11.562 19.570 1.00 63.12 177 ALA A N 1
ATOM 1360 C CA . ALA A 1 177 ? 5.269 -11.256 18.210 1.00 63.12 177 ALA A CA 1
ATOM 1361 C C . ALA A 1 177 ? 6.686 -11.788 17.939 1.00 63.12 177 ALA A C 1
ATOM 1363 O O . ALA A 1 177 ? 7.581 -11.701 18.784 1.00 63.12 177 ALA A O 1
ATOM 1364 N N . ASN A 1 178 ? 6.916 -12.333 16.740 1.00 75.25 178 ASN A N 1
ATOM 1365 C CA . ASN A 1 178 ? 8.233 -12.827 16.341 1.00 75.25 178 ASN A CA 1
ATOM 1366 C C . ASN A 1 178 ? 9.140 -11.657 15.915 1.00 75.25 178 ASN A C 1
ATOM 1368 O O . ASN A 1 178 ? 9.141 -11.242 14.757 1.00 75.25 178 ASN A O 1
ATOM 1372 N N . VAL A 1 179 ? 9.939 -11.138 16.852 1.00 74.56 179 VAL A N 1
ATOM 1373 C CA . VAL A 1 179 ? 10.841 -9.990 16.626 1.00 74.56 179 VAL A CA 1
ATOM 1374 C C . VAL A 1 179 ? 11.812 -10.222 15.459 1.00 74.56 179 VAL A C 1
ATOM 1376 O O . VAL A 1 179 ? 12.099 -9.286 14.715 1.00 74.56 179 VAL A O 1
ATOM 1379 N N . LYS A 1 180 ? 12.271 -11.465 15.236 1.00 77.25 180 LYS A N 1
ATOM 1380 C CA . LYS A 1 180 ? 13.156 -11.799 14.104 1.00 77.25 180 LYS A CA 1
ATOM 1381 C C . LYS A 1 180 ? 12.458 -11.588 12.761 1.00 77.25 180 LYS A C 1
ATOM 1383 O O . LYS A 1 180 ? 13.047 -11.009 11.856 1.00 77.25 180 LYS A O 1
ATOM 1388 N N . ALA A 1 181 ? 11.193 -11.993 12.657 1.00 79.62 181 ALA A N 1
ATOM 1389 C CA . ALA A 1 181 ? 10.389 -11.747 11.463 1.00 79.62 181 ALA A CA 1
ATOM 1390 C C . ALA A 1 181 ? 10.134 -10.242 11.254 1.00 79.62 181 ALA A C 1
ATOM 1392 O O . ALA A 1 181 ? 10.189 -9.763 10.127 1.00 79.62 181 ALA A O 1
ATOM 1393 N N . GLY A 1 182 ? 9.957 -9.472 12.334 1.00 77.12 182 GLY A N 1
ATOM 1394 C CA . GLY A 1 182 ? 9.860 -8.010 12.263 1.00 77.12 182 GLY A CA 1
ATOM 1395 C C . GLY A 1 182 ? 11.121 -7.355 11.688 1.00 77.12 182 GLY A C 1
ATOM 1396 O O . GLY A 1 182 ? 11.024 -6.544 10.770 1.00 77.12 182 GLY A O 1
ATOM 1397 N N . MET A 1 183 ? 12.308 -7.756 12.158 1.00 81.19 183 MET A N 1
ATOM 1398 C CA . MET A 1 183 ? 13.585 -7.283 11.599 1.00 81.19 183 MET A CA 1
ATOM 1399 C C . MET A 1 183 ? 13.768 -7.696 10.134 1.00 81.19 183 MET A C 1
ATOM 1401 O O . MET A 1 183 ? 14.286 -6.910 9.347 1.00 81.19 183 MET A O 1
ATOM 1405 N N . GLY A 1 184 ? 13.286 -8.883 9.748 1.00 82.81 184 GLY A N 1
ATOM 1406 C CA . GLY A 1 184 ? 13.266 -9.333 8.354 1.00 82.81 184 GLY A CA 1
ATOM 1407 C C . GLY A 1 184 ? 12.466 -8.402 7.436 1.00 82.81 184 GLY A C 1
ATOM 1408 O O . GLY A 1 184 ? 12.950 -8.046 6.364 1.00 82.81 184 GLY A O 1
ATOM 1409 N N . VAL A 1 185 ? 11.292 -7.927 7.877 1.00 82.62 185 VAL A N 1
ATOM 1410 C CA . VAL A 1 185 ? 10.495 -6.941 7.118 1.00 82.62 185 VAL A CA 1
ATOM 1411 C C . VAL A 1 185 ? 11.255 -5.619 6.959 1.00 82.62 185 VAL A C 1
ATOM 1413 O O . VAL A 1 185 ? 11.284 -5.068 5.860 1.00 82.62 185 VAL A O 1
ATOM 1416 N N . VAL A 1 186 ? 11.904 -5.127 8.024 1.00 84.50 186 VAL A N 1
ATOM 1417 C CA . VAL A 1 186 ? 12.719 -3.896 7.967 1.00 84.50 186 VAL A CA 1
ATOM 1418 C C . VAL A 1 186 ? 13.887 -4.050 7.000 1.00 84.50 186 VAL A C 1
ATOM 1420 O O . VAL A 1 186 ? 14.086 -3.193 6.143 1.00 84.50 186 VAL A O 1
ATOM 1423 N N . PHE A 1 187 ? 14.625 -5.155 7.096 1.00 86.81 187 PHE A N 1
ATOM 1424 C CA . PHE A 1 187 ? 15.745 -5.440 6.207 1.00 86.81 187 PHE A CA 1
ATOM 1425 C C . PHE A 1 187 ? 15.307 -5.477 4.740 1.00 86.81 187 PHE A C 1
ATOM 142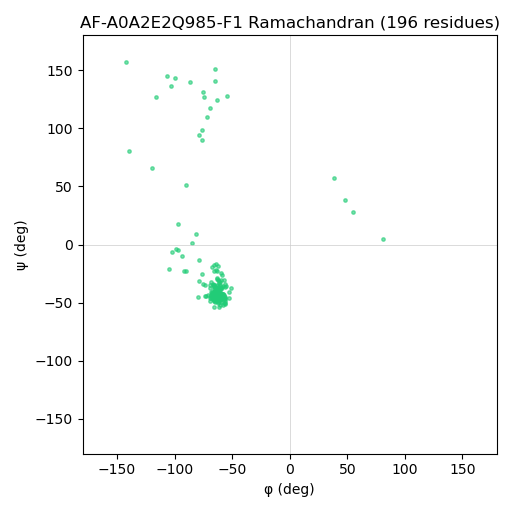7 O O . PHE A 1 187 ? 15.921 -4.822 3.905 1.00 86.81 187 PHE A O 1
ATOM 1434 N N . CYS A 1 188 ? 14.212 -6.176 4.431 1.00 87.88 188 CYS A N 1
ATOM 1435 C CA . CYS A 1 188 ? 13.698 -6.259 3.065 1.00 87.88 188 CYS A CA 1
ATOM 1436 C C . CYS A 1 188 ? 13.247 -4.894 2.5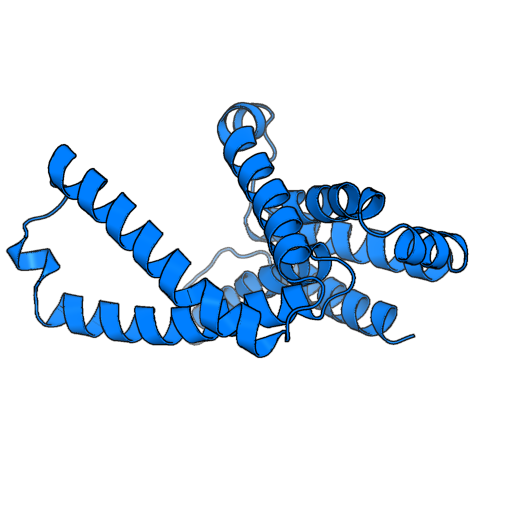29 1.00 87.88 188 CYS A C 1
ATOM 1438 O O . CYS A 1 188 ? 13.477 -4.592 1.363 1.00 87.88 188 CYS A O 1
ATOM 1440 N N . ALA A 1 189 ? 12.649 -4.048 3.372 1.00 83.69 189 ALA A N 1
ATOM 1441 C CA . ALA A 1 189 ? 12.285 -2.687 2.993 1.00 83.69 189 ALA A CA 1
ATOM 1442 C C . ALA A 1 189 ? 13.511 -1.820 2.671 1.00 83.69 189 ALA A C 1
ATOM 1444 O O . ALA A 1 189 ? 13.527 -1.141 1.648 1.00 83.69 189 ALA A O 1
ATOM 1445 N N . VAL A 1 190 ? 14.548 -1.867 3.514 1.00 84.88 190 VAL A N 1
ATOM 1446 C CA . VAL A 1 190 ? 15.806 -1.141 3.277 1.00 84.88 190 VAL A CA 1
ATOM 1447 C C . VAL A 1 190 ? 16.489 -1.652 2.011 1.00 84.88 190 VAL A C 1
ATOM 1449 O O . VAL A 1 190 ? 16.871 -0.850 1.164 1.00 84.88 190 VAL A O 1
ATOM 1452 N N . ALA A 1 191 ? 16.584 -2.973 1.843 1.00 87.12 191 ALA A N 1
ATOM 1453 C CA . ALA A 1 191 ? 17.147 -3.586 0.646 1.00 87.12 191 ALA A CA 1
ATOM 1454 C C . ALA A 1 191 ? 16.400 -3.140 -0.618 1.00 87.12 191 ALA A C 1
ATOM 1456 O O . ALA A 1 191 ? 17.037 -2.762 -1.593 1.00 87.12 191 ALA A O 1
ATOM 1457 N N . LEU A 1 192 ? 15.065 -3.109 -0.586 1.00 86.12 192 LEU A N 1
ATOM 1458 C CA . LEU A 1 192 ? 14.250 -2.659 -1.713 1.00 86.12 192 LEU A CA 1
ATOM 1459 C C . LEU A 1 192 ? 14.499 -1.184 -2.066 1.00 86.12 192 LEU A C 1
ATOM 1461 O O . LEU A 1 192 ? 14.613 -0.853 -3.242 1.00 86.12 192 LEU A O 1
ATOM 1465 N N . ILE A 1 193 ? 14.613 -0.304 -1.065 1.00 85.12 193 ILE A N 1
ATOM 1466 C CA . ILE A 1 193 ? 14.920 1.120 -1.275 1.00 85.12 193 ILE A CA 1
ATOM 1467 C C . ILE A 1 193 ? 16.310 1.288 -1.897 1.00 85.12 193 ILE A C 1
ATOM 1469 O O . ILE A 1 193 ? 16.462 2.043 -2.857 1.00 85.12 193 ILE A O 1
ATOM 1473 N N . LEU A 1 194 ? 17.315 0.581 -1.371 1.00 85.62 194 LEU A N 1
ATOM 1474 C CA . LEU A 1 194 ? 18.693 0.658 -1.859 1.00 85.62 194 LEU A CA 1
ATOM 1475 C C . LEU A 1 194 ? 18.820 0.113 -3.279 1.00 85.62 194 LEU A C 1
ATOM 1477 O O . LEU A 1 194 ? 19.379 0.787 -4.133 1.00 85.62 194 LEU A O 1
ATOM 1481 N N . LEU A 1 195 ? 18.250 -1.062 -3.548 1.00 85.56 195 LEU A N 1
ATOM 1482 C CA . LEU A 1 195 ? 18.269 -1.674 -4.875 1.00 85.56 195 LEU A CA 1
ATOM 1483 C C . LEU 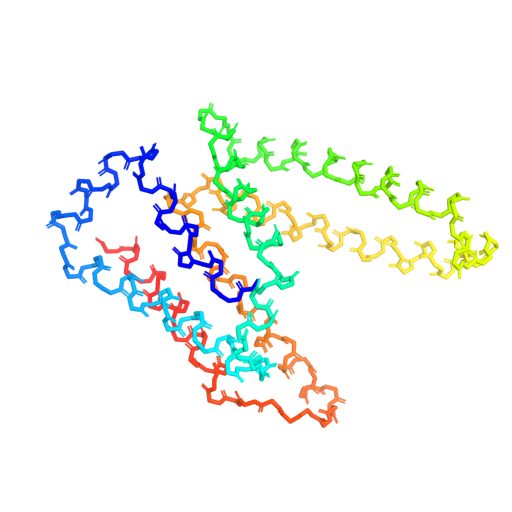A 1 195 ? 17.566 -0.812 -5.916 1.00 85.56 195 LEU A C 1
ATOM 1485 O O . LEU A 1 195 ? 17.979 -0.829 -7.060 1.00 85.56 195 LEU A O 1
ATOM 1489 N N . LYS A 1 196 ? 16.539 -0.049 -5.535 1.00 79.25 196 LYS A N 1
ATOM 1490 C CA . LYS A 1 196 ? 15.850 0.892 -6.429 1.00 79.25 196 LYS A CA 1
ATOM 1491 C C . LYS A 1 196 ? 16.609 2.214 -6.630 1.00 79.25 196 LYS A C 1
ATOM 1493 O O . LYS A 1 196 ? 16.229 3.010 -7.479 1.00 79.25 196 LYS A O 1
ATOM 1498 N N . SER A 1 197 ? 17.622 2.494 -5.814 1.00 78.44 197 SER A N 1
ATOM 1499 C CA . SER A 1 197 ? 18.388 3.749 -5.869 1.00 78.44 197 SER A CA 1
ATOM 1500 C C . SER A 1 197 ? 19.709 3.625 -6.637 1.00 78.44 197 SER A C 1
ATOM 1502 O O . SER A 1 197 ? 20.416 4.623 -6.762 1.00 78.44 197 SER A O 1
ATOM 1504 N N . ILE A 1 198 ? 20.049 2.415 -7.092 1.00 72.94 198 ILE A N 1
ATOM 1505 C CA . ILE A 1 198 ? 21.244 2.074 -7.879 1.00 72.94 198 ILE A CA 1
ATOM 1506 C C . ILE A 1 198 ? 20.819 1.872 -9.329 1.00 72.94 198 ILE A C 1
ATOM 1508 O O . ILE A 1 198 ? 21.565 2.338 -10.213 1.00 72.94 198 ILE A O 1
#

Mean predicted aligned error: 6.15 Å

Radius of gyration: 19.04 Å; Cα contacts (8 Å, |Δi|>4): 159; chains: 1; bounding box: 51×40×49 Å

pLDDT: mean 87.05, std 7.44, range [61.12, 95.69]

Sequence (198 aa):
LPLNVIFIFVAWLPFDPDLVGHYLSNPWQTTGIVMALTGAAFSAAVLKKCEFSWDAIKYGWFIIVAGVAGSVLLKKAMVGIDPMQAAISFVPIQAAMMVACWAIYYTVRRPIPAKTLFSKESIKAGGIIGCITTIMVTANVYGIAVAENPAYMSALFHLSSVFVILYYRLIKHKEVANVKAGMGVVFCAVALILLKSI